Protein AF-A0A953W2C9-F1 (afdb_monomer)

Secondary structure (DSSP, 8-state):
-PPP--HHHHTTSHHHHHHHHHHTTS-HHHHHHHHHHHHHHHHHT---TT---HHHHHHHHHHHHHHHHHHHHHHHHHHHHHHT-HHHHHHHHHHHHHHHHHHHHTT----HHHHHHHHHHHHHHHHHHHHHHHHHHHHHHHHHHHHHT-HHHHHHHHHHHHHHHHHHHHHHTTS-S---S------TTS---TT-----------------------

Radius of gyration: 31.01 Å; Cα contacts (8 Å, |Δi|>4): 230; chains: 1; bounding box: 105×48×87 Å

Sequence (218 aa):
MADPITLDDFWQTENGQQLQIDMAGMSQAEQATMLNQLQQAADNGDLHADFNTDSMFLDSQIAEEKREEAEAYQGEQAKAVEAGDWEKAEEMSSNAEYAMEEVKDHGGDVADSEILEAQYDQMDLENADYHQEIADDNAASAEAYAASGDLDTASMYADSAAGEAATAADFGSQADQGGTYADQTVDTSSTFDATATVDTSVDTSASYSSIDTSTTTE

Nearest PDB structures (foldseek):
  5krw-assembly1_A  TM=4.143E-01  e=7.940E-01  Salmonella enterica subsp. enterica serovar Typhimurium str. LT2
  4m2t-assembly2_B  TM=2.497E-01  e=5.833E+00  Mus musculus

Solvent-accessible surface area (backbone atoms only — not comparable to full-atom values): 11721 Å² total; per-residue (Å²): 132,80,67,62,42,52,67,77,58,34,52,73,31,71,54,34,49,49,48,56,58,56,44,73,76,49,55,73,64,34,40,48,16,40,52,47,46,53,50,51,29,34,78,71,52,69,26,33,78,80,56,77,59,70,61,45,59,52,27,13,53,51,14,46,54,23,48,54,50,19,56,50,24,31,61,46,16,37,54,20,44,75,68,70,36,32,69,57,17,33,54,21,39,52,52,20,42,53,22,45,50,49,11,41,76,34,40,24,91,64,59,75,64,59,54,51,48,43,54,51,25,38,55,25,19,54,51,12,36,56,27,38,54,53,12,52,55,24,41,54,48,13,51,52,30,43,75,74,66,40,53,71,64,12,49,56,25,41,54,48,13,54,53,25,41,49,50,11,49,55,27,37,68,62,24,72,71,50,78,71,87,78,73,74,69,74,80,63,83,75,73,74,71,85,73,69,68,81,81,74,78,69,80,73,82,75,74,79,81,76,80,85,83,77,91,77,86,132

Structure (mmCIF, N/CA/C/O backbone):
data_AF-A0A953W2C9-F1
#
_entry.id   AF-A0A953W2C9-F1
#
loop_
_atom_site.group_PDB
_atom_site.id
_atom_site.type_symbol
_atom_site.label_atom_id
_atom_site.label_alt_id
_atom_site.label_comp_id
_atom_site.label_asym_id
_atom_site.label_entity_id
_atom_site.label_seq_id
_atom_site.pdbx_PDB_ins_code
_atom_site.Cartn_x
_atom_site.Cartn_y
_atom_site.Cartn_z
_atom_site.occupancy
_atom_site.B_iso_or_equiv
_atom_site.auth_seq_id
_atom_site.auth_comp_id
_atom_site.auth_asym_id
_atom_site.auth_atom_id
_atom_site.pdbx_PDB_model_num
ATOM 1 N N . MET A 1 1 ? 19.941 17.612 -34.077 1.00 55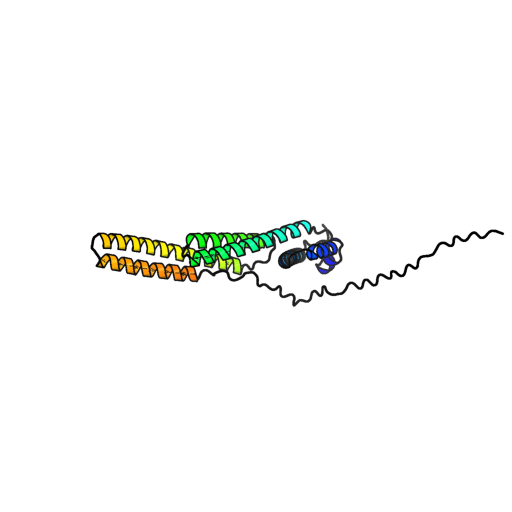.84 1 MET A N 1
ATOM 2 C CA . MET A 1 1 ? 18.872 16.675 -33.703 1.00 55.84 1 MET A CA 1
ATOM 3 C C . MET A 1 1 ? 19.191 15.400 -34.441 1.00 55.84 1 MET A C 1
ATOM 5 O O . MET A 1 1 ? 19.413 15.495 -35.644 1.00 55.84 1 MET A O 1
ATOM 9 N N . ALA A 1 2 ? 19.395 14.305 -33.712 1.00 73.19 2 ALA A N 1
ATOM 10 C CA . ALA A 1 2 ? 19.492 12.987 -34.323 1.00 73.19 2 ALA A CA 1
ATOM 11 C C . ALA A 1 2 ? 18.117 12.629 -34.908 1.00 73.19 2 ALA A C 1
ATOM 13 O O . ALA A 1 2 ? 17.099 13.128 -34.423 1.00 73.19 2 ALA A O 1
ATOM 14 N N . ASP A 1 3 ? 18.091 11.853 -35.988 1.00 82.44 3 ASP A N 1
ATOM 15 C CA . ASP A 1 3 ? 16.827 11.416 -36.579 1.00 82.44 3 ASP A CA 1
ATOM 16 C C . ASP A 1 3 ? 16.232 10.297 -35.705 1.00 82.44 3 ASP A C 1
ATOM 18 O O . ASP A 1 3 ? 16.983 9.423 -35.256 1.00 82.44 3 ASP A O 1
ATOM 22 N N . PRO A 1 4 ? 14.922 10.326 -35.403 1.00 86.81 4 PRO A N 1
ATOM 23 C CA . PRO A 1 4 ? 14.272 9.259 -34.653 1.00 86.81 4 PRO A CA 1
ATOM 24 C C . PRO A 1 4 ? 14.337 7.944 -35.426 1.00 86.81 4 PRO A C 1
ATOM 26 O O . PRO A 1 4 ? 14.193 7.932 -36.653 1.00 86.81 4 PRO A O 1
ATOM 29 N N . ILE A 1 5 ? 14.556 6.847 -34.708 1.00 88.31 5 ILE A N 1
ATOM 30 C CA . ILE A 1 5 ? 14.651 5.499 -35.273 1.00 88.31 5 ILE A CA 1
ATOM 31 C C . ILE A 1 5 ? 13.594 4.581 -34.665 1.00 88.31 5 ILE A C 1
ATOM 33 O O . ILE A 1 5 ? 13.071 4.837 -33.583 1.00 88.31 5 ILE A O 1
ATOM 37 N N . THR A 1 6 ? 13.265 3.508 -35.380 1.00 87.44 6 THR A N 1
ATOM 38 C CA . THR A 1 6 ? 12.360 2.480 -34.858 1.00 87.44 6 THR A CA 1
ATOM 39 C C . THR A 1 6 ? 13.079 1.580 -33.852 1.00 87.44 6 THR A C 1
ATOM 41 O O . THR A 1 6 ? 14.310 1.518 -33.834 1.00 87.44 6 THR A O 1
ATOM 44 N N . LEU A 1 7 ? 12.317 0.838 -33.044 1.00 85.31 7 LEU A N 1
ATOM 45 C CA . LEU A 1 7 ? 12.871 -0.160 -32.124 1.00 85.31 7 LEU A CA 1
ATOM 46 C C . LEU A 1 7 ? 13.717 -1.212 -32.872 1.00 85.31 7 LEU A C 1
ATOM 48 O O . LEU A 1 7 ? 14.823 -1.540 -32.451 1.00 85.31 7 LEU A O 1
ATOM 52 N N . ASP A 1 8 ? 13.232 -1.678 -34.029 1.00 87.12 8 ASP A N 1
ATOM 53 C CA . ASP A 1 8 ? 13.925 -2.650 -34.888 1.00 87.12 8 ASP A CA 1
ATOM 54 C C . ASP A 1 8 ? 15.258 -2.116 -35.430 1.00 87.12 8 ASP A C 1
ATOM 56 O O . ASP A 1 8 ? 16.230 -2.866 -35.565 1.00 87.12 8 ASP A O 1
ATOM 60 N N . ASP A 1 9 ? 15.314 -0.819 -35.741 1.00 87.62 9 ASP A N 1
ATOM 61 C CA . ASP A 1 9 ? 16.544 -0.154 -36.169 1.00 87.62 9 ASP A CA 1
ATOM 62 C C . ASP A 1 9 ? 17.499 0.054 -34.985 1.00 87.62 9 ASP A C 1
ATOM 64 O O . ASP A 1 9 ? 18.709 -0.119 -35.140 1.00 87.62 9 ASP A O 1
ATOM 68 N N . PHE A 1 10 ? 16.976 0.369 -33.793 1.00 87.38 10 PHE A N 1
ATOM 69 C CA . PHE A 1 10 ? 17.772 0.533 -32.575 1.00 87.38 10 PHE A CA 1
ATOM 70 C C . PHE A 1 10 ? 18.496 -0.759 -32.193 1.00 87.38 10 PHE A C 1
ATOM 72 O O . PHE A 1 10 ? 19.698 -0.722 -31.931 1.00 87.38 10 PHE A O 1
ATOM 79 N N . TRP A 1 11 ? 17.831 -1.915 -32.258 1.00 87.94 11 TRP A N 1
ATOM 80 C CA . TRP A 1 11 ? 18.454 -3.211 -31.951 1.00 87.94 11 TRP A CA 1
ATOM 81 C C . TRP A 1 11 ? 19.611 -3.593 -32.8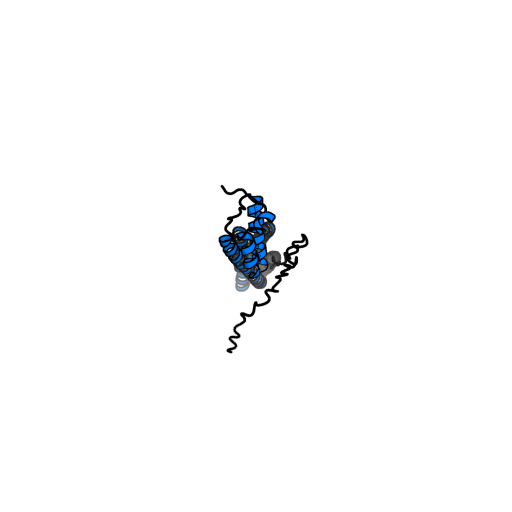83 1.00 87.94 11 TRP A C 1
ATOM 83 O O . TRP A 1 11 ? 20.447 -4.423 -32.528 1.00 87.94 11 TRP A O 1
ATOM 93 N N . GLN A 1 12 ? 19.691 -2.984 -34.067 1.00 88.12 12 GLN A N 1
ATOM 94 C CA . GLN A 1 12 ? 20.795 -3.192 -35.007 1.00 88.12 12 GLN A CA 1
ATOM 95 C C . GLN A 1 12 ? 22.001 -2.283 -34.726 1.00 88.12 12 GLN A C 1
ATOM 97 O O . GLN A 1 12 ? 23.064 -2.481 -35.321 1.00 88.12 12 GLN A O 1
ATOM 102 N N . THR A 1 13 ? 21.858 -1.295 -33.838 1.00 87.62 13 THR A N 1
ATOM 103 C CA . THR A 1 13 ? 22.943 -0.396 -33.428 1.00 87.62 13 THR A CA 1
ATOM 104 C C . THR A 1 13 ? 23.871 -1.044 -32.399 1.00 87.62 13 THR A C 1
ATOM 106 O O . THR A 1 13 ? 23.535 -2.047 -31.772 1.00 87.62 13 THR A O 1
ATOM 109 N N . GLU A 1 14 ? 25.047 -0.444 -32.196 1.00 85.56 14 GLU A N 1
ATOM 110 C CA . GLU A 1 14 ? 25.985 -0.858 -31.145 1.00 85.56 14 GLU A CA 1
ATOM 111 C C . GLU A 1 14 ? 25.362 -0.714 -29.744 1.00 85.56 14 GLU A C 1
ATOM 113 O O . GLU A 1 14 ? 25.474 -1.634 -28.938 1.00 85.56 14 GLU A O 1
ATOM 118 N N . ASN A 1 15 ? 24.616 0.371 -29.491 1.00 83.19 15 ASN A N 1
ATOM 119 C CA . ASN A 1 15 ? 23.898 0.578 -28.228 1.00 83.19 15 ASN A CA 1
ATOM 120 C C . ASN A 1 15 ? 22.811 -0.484 -28.008 1.00 83.19 15 ASN A C 1
ATOM 122 O O . ASN A 1 15 ? 22.698 -1.021 -26.911 1.00 83.19 15 ASN A O 1
ATOM 126 N N . GLY A 1 16 ? 22.049 -0.840 -29.048 1.00 85.56 16 GLY A N 1
ATOM 127 C CA . GLY A 1 16 ? 21.037 -1.895 -28.959 1.00 85.56 16 GLY A CA 1
ATOM 128 C C . GLY A 1 16 ? 21.635 -3.277 -28.682 1.00 85.56 16 GLY A C 1
ATOM 129 O O . GLY A 1 16 ? 21.105 -4.030 -27.868 1.00 85.56 16 GLY A O 1
ATOM 130 N N . GLN A 1 17 ? 22.772 -3.605 -29.301 1.00 86.88 17 GLN A N 1
ATOM 131 C CA . GLN A 1 17 ? 23.486 -4.858 -29.028 1.00 86.88 17 GLN A CA 1
ATOM 132 C C . GLN A 1 17 ? 24.067 -4.895 -27.611 1.00 86.88 17 GLN A C 1
ATOM 134 O O . GLN A 1 17 ? 23.997 -5.930 -26.950 1.00 86.88 17 GLN A O 1
ATOM 139 N N . GLN A 1 18 ? 24.614 -3.774 -27.134 1.00 84.50 18 GLN A N 1
ATOM 140 C CA . GLN A 1 18 ? 25.115 -3.659 -25.767 1.00 84.50 18 GLN A CA 1
ATOM 141 C C . GLN A 1 18 ? 23.976 -3.815 -24.751 1.00 84.50 18 GLN A C 1
ATOM 143 O O . GLN A 1 18 ? 24.091 -4.626 -23.836 1.00 84.50 18 GLN A O 1
ATOM 148 N N . LEU A 1 19 ? 22.834 -3.165 -24.989 1.00 85.62 19 LEU A N 1
ATOM 149 C CA . LEU A 1 19 ? 21.646 -3.295 -24.148 1.00 85.62 19 LEU A CA 1
ATOM 150 C C . LEU A 1 19 ? 21.156 -4.749 -24.050 1.00 85.62 19 LEU A C 1
ATOM 152 O O . LEU A 1 19 ? 20.779 -5.191 -22.972 1.00 85.62 19 LEU A O 1
ATOM 156 N N . GLN A 1 20 ? 21.196 -5.528 -25.138 1.00 85.50 20 GLN A N 1
ATOM 157 C CA . GLN A 1 20 ? 20.846 -6.959 -25.093 1.00 85.50 20 GLN A CA 1
ATOM 158 C C . GLN A 1 20 ? 21.777 -7.773 -24.186 1.00 85.50 20 GLN A C 1
ATOM 160 O O . GLN A 1 20 ? 21.328 -8.710 -23.525 1.00 85.50 20 GLN A O 1
ATOM 165 N N . ILE A 1 21 ? 23.067 -7.430 -24.154 1.00 85.81 21 ILE A N 1
ATOM 166 C CA . ILE A 1 21 ? 24.046 -8.073 -23.271 1.00 85.81 21 ILE A CA 1
ATOM 167 C C . ILE A 1 21 ? 23.778 -7.680 -21.816 1.00 85.81 21 ILE A C 1
ATOM 169 O O . ILE A 1 21 ? 23.794 -8.550 -20.946 1.00 85.81 21 ILE A O 1
ATOM 173 N N . ASP A 1 22 ? 23.497 -6.403 -21.563 1.00 84.62 22 ASP A N 1
ATOM 174 C CA . ASP A 1 22 ? 23.247 -5.886 -20.217 1.00 84.62 22 ASP A CA 1
ATOM 175 C C . ASP A 1 22 ? 21.930 -6.443 -19.643 1.00 84.62 22 ASP A C 1
ATOM 177 O O . ASP A 1 22 ? 21.907 -6.927 -18.509 1.00 84.62 22 ASP A O 1
ATOM 181 N N . MET A 1 23 ? 20.874 -6.530 -20.464 1.00 84.19 23 MET A N 1
ATOM 182 C CA . MET A 1 23 ? 19.595 -7.166 -20.110 1.00 84.19 23 MET A CA 1
ATOM 183 C C . MET A 1 23 ? 19.737 -8.642 -19.733 1.00 84.19 23 MET A C 1
ATOM 185 O O . MET A 1 23 ? 19.011 -9.123 -18.867 1.00 84.19 23 MET A O 1
ATOM 189 N N . ALA A 1 24 ? 20.680 -9.376 -20.330 1.00 82.81 24 ALA A N 1
ATOM 190 C CA . ALA A 1 24 ? 20.877 -10.793 -20.018 1.00 82.81 24 ALA A CA 1
ATOM 191 C C . ALA A 1 24 ? 21.336 -11.044 -18.566 1.00 82.81 24 ALA A C 1
ATOM 193 O O . ALA A 1 24 ? 21.241 -12.175 -18.084 1.00 82.81 24 ALA A O 1
ATOM 194 N N . GLY A 1 25 ? 21.851 -10.016 -17.880 1.00 82.38 25 GLY A N 1
ATOM 195 C CA . GLY A 1 25 ? 22.239 -10.072 -16.469 1.00 82.38 25 GLY A CA 1
ATOM 196 C C . GLY A 1 25 ? 21.145 -9.662 -15.477 1.00 82.38 25 GLY A C 1
ATOM 197 O O . GLY A 1 25 ? 21.375 -9.789 -14.277 1.00 82.38 25 GLY A O 1
ATOM 198 N N . MET A 1 26 ? 19.996 -9.180 -15.957 1.00 83.75 26 MET A N 1
ATOM 199 C CA . MET A 1 26 ? 18.934 -8.563 -15.150 1.00 83.75 26 MET A CA 1
ATOM 200 C C . MET A 1 26 ? 17.802 -9.540 -14.805 1.00 83.75 26 MET A C 1
ATOM 202 O O . MET A 1 26 ? 17.635 -10.579 -15.455 1.00 83.75 26 MET A O 1
ATOM 206 N N . SER A 1 27 ? 16.999 -9.184 -13.800 1.00 84.56 27 SER A N 1
ATOM 207 C CA . SER A 1 27 ? 15.723 -9.828 -13.475 1.00 84.56 27 SER A CA 1
ATOM 208 C C . SER A 1 27 ? 14.728 -9.693 -14.641 1.00 84.56 27 SER A C 1
ATOM 210 O O . SER A 1 27 ? 14.859 -8.826 -15.505 1.00 84.56 27 SER A O 1
ATOM 212 N N . GLN A 1 28 ? 13.716 -10.565 -14.697 1.00 81.19 28 GLN A N 1
ATOM 213 C CA . GLN A 1 28 ? 12.681 -10.478 -15.739 1.00 81.19 28 GLN A CA 1
ATOM 214 C C . GLN A 1 28 ? 11.856 -9.190 -15.631 1.00 81.19 28 GLN A C 1
ATOM 216 O O . GLN A 1 28 ? 11.459 -8.639 -16.655 1.00 81.19 28 GLN A O 1
ATOM 221 N N . ALA A 1 29 ? 11.615 -8.706 -14.413 1.00 75.44 29 ALA A N 1
ATOM 222 C CA . ALA A 1 29 ? 10.874 -7.476 -14.184 1.00 75.44 29 ALA A CA 1
ATOM 223 C C . ALA A 1 29 ? 11.708 -6.249 -14.572 1.00 75.44 29 ALA A C 1
ATOM 225 O O . ALA A 1 29 ? 11.217 -5.385 -15.294 1.00 75.44 29 ALA A O 1
ATOM 226 N N . GLU A 1 30 ? 12.999 -6.230 -14.231 1.00 80.12 30 GLU A N 1
ATOM 227 C CA . GLU A 1 30 ? 13.918 -5.175 -14.668 1.00 80.12 30 GLU A CA 1
ATOM 228 C C . GLU A 1 30 ? 14.030 -5.119 -16.207 1.00 80.12 30 GLU A C 1
ATOM 230 O O . GLU A 1 30 ? 14.025 -4.038 -16.803 1.00 80.12 30 GLU A O 1
ATOM 235 N N . GLN A 1 31 ? 14.073 -6.282 -16.874 1.00 84.12 31 GLN A N 1
ATOM 236 C CA . GLN A 1 31 ? 14.040 -6.370 -18.340 1.00 84.12 31 GLN A CA 1
ATOM 237 C C . GLN A 1 31 ? 12.732 -5.810 -18.914 1.00 84.12 31 GLN A C 1
ATOM 239 O O . GLN A 1 31 ? 12.765 -5.066 -19.894 1.00 84.12 31 GLN A O 1
ATOM 244 N N . ALA A 1 32 ? 11.585 -6.144 -18.316 1.00 82.00 32 ALA A N 1
ATOM 245 C CA . ALA A 1 32 ? 10.285 -5.641 -18.753 1.00 82.00 32 ALA A CA 1
ATOM 246 C C . ALA A 1 32 ? 10.190 -4.112 -18.617 1.00 82.00 32 ALA A C 1
ATOM 248 O O . ALA A 1 32 ? 9.764 -3.450 -19.564 1.00 82.00 32 ALA A O 1
ATOM 249 N N . THR A 1 33 ? 10.665 -3.551 -17.501 1.00 83.38 33 THR A N 1
ATOM 250 C CA . THR A 1 33 ? 10.748 -2.101 -17.276 1.00 83.38 33 THR A CA 1
ATOM 251 C C . THR A 1 33 ? 11.596 -1.420 -18.347 1.00 83.38 33 THR A C 1
ATOM 253 O O . THR A 1 33 ? 11.134 -0.481 -18.997 1.00 83.38 33 THR A O 1
ATOM 256 N N . MET A 1 34 ? 12.801 -1.931 -18.627 1.00 84.81 34 MET A N 1
ATOM 257 C CA . MET A 1 34 ? 13.643 -1.347 -19.677 1.00 84.81 34 MET A CA 1
ATOM 258 C C . MET A 1 34 ? 13.012 -1.441 -21.070 1.00 84.81 34 MET A C 1
ATOM 260 O O . MET A 1 34 ? 13.100 -0.490 -21.847 1.00 84.81 34 MET A O 1
ATOM 264 N N . LEU A 1 35 ? 12.362 -2.558 -21.407 1.00 86.06 35 LEU A N 1
ATOM 265 C CA . LEU A 1 35 ? 11.677 -2.700 -22.694 1.00 86.06 35 LEU A CA 1
ATOM 266 C C . LEU A 1 35 ? 10.491 -1.736 -22.821 1.00 86.06 35 LEU A C 1
ATOM 268 O O . LEU A 1 35 ? 10.297 -1.160 -23.892 1.00 86.06 35 LEU A O 1
ATOM 272 N N . ASN A 1 36 ? 9.734 -1.520 -21.742 1.00 83.81 36 ASN A N 1
ATOM 273 C CA . ASN A 1 36 ? 8.628 -0.565 -21.713 1.00 83.81 36 ASN A CA 1
ATOM 274 C C . ASN A 1 36 ? 9.139 0.866 -21.932 1.00 83.81 36 ASN A C 1
ATOM 276 O O . ASN A 1 36 ? 8.682 1.557 -22.842 1.00 83.81 36 ASN A O 1
ATOM 280 N N . GLN A 1 37 ? 10.170 1.277 -21.194 1.00 83.56 37 GLN A N 1
ATOM 281 C CA . GLN A 1 37 ? 10.800 2.585 -21.374 1.00 83.56 37 GLN A CA 1
ATOM 282 C C . GLN A 1 37 ? 11.353 2.781 -22.798 1.00 83.56 37 GLN A C 1
ATOM 284 O O . GLN A 1 37 ? 11.212 3.860 -23.378 1.00 83.56 37 GLN A O 1
ATOM 289 N N . LEU A 1 38 ? 11.946 1.741 -23.399 1.00 87.31 38 LEU A N 1
ATOM 290 C CA . LEU A 1 38 ? 12.460 1.805 -24.771 1.00 87.31 38 LEU A CA 1
ATOM 291 C C . LEU A 1 38 ? 11.323 1.963 -25.791 1.00 87.31 38 LEU A C 1
ATOM 293 O O . LEU A 1 38 ? 11.442 2.733 -26.747 1.00 87.31 38 LEU A O 1
ATOM 297 N N . GLN A 1 39 ? 10.211 1.262 -25.570 1.00 85.56 39 GLN A N 1
ATOM 298 C CA . GLN A 1 39 ? 9.008 1.374 -26.387 1.00 85.56 39 GLN A CA 1
ATOM 299 C C . GLN A 1 39 ? 8.390 2.775 -26.274 1.00 85.56 39 GLN A C 1
ATOM 301 O O . GLN A 1 39 ? 8.090 3.387 -27.296 1.00 85.56 39 GLN A O 1
ATOM 306 N N . GLN A 1 40 ? 8.295 3.336 -25.066 1.00 84.38 40 GLN A N 1
ATOM 307 C CA . GLN A 1 40 ? 7.825 4.709 -24.862 1.00 84.38 40 GLN A CA 1
ATOM 308 C C . GLN A 1 40 ? 8.726 5.736 -25.558 1.00 84.38 40 GLN A C 1
ATOM 310 O O . GLN A 1 40 ? 8.227 6.661 -26.199 1.00 84.38 40 GLN A O 1
ATOM 315 N N . ALA A 1 41 ? 10.050 5.566 -25.492 1.00 85.62 41 ALA A N 1
ATOM 316 C CA . ALA A 1 41 ? 10.989 6.427 -26.210 1.00 85.62 41 ALA A CA 1
ATOM 317 C C . ALA A 1 41 ? 10.793 6.339 -27.734 1.00 85.62 41 ALA A C 1
ATOM 319 O O . ALA A 1 41 ? 10.858 7.358 -28.427 1.00 85.62 41 ALA A O 1
ATOM 320 N N . ALA A 1 42 ? 10.515 5.144 -28.265 1.00 86.06 42 ALA A N 1
ATOM 321 C CA . ALA A 1 42 ? 10.189 4.961 -29.677 1.00 86.06 42 ALA A CA 1
ATOM 322 C C . ALA A 1 42 ? 8.874 5.667 -30.052 1.00 86.06 42 ALA A C 1
ATOM 324 O O . ALA A 1 42 ? 8.830 6.398 -31.044 1.00 86.06 42 ALA A O 1
ATOM 325 N N . ASP A 1 43 ? 7.829 5.502 -29.239 1.00 86.25 43 ASP A N 1
ATOM 326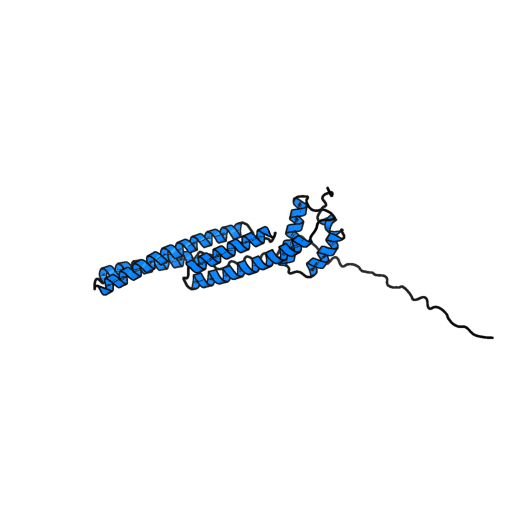 C CA . ASP A 1 43 ? 6.497 6.070 -29.481 1.00 86.25 43 ASP A CA 1
ATOM 327 C C . ASP A 1 43 ? 6.480 7.603 -29.378 1.00 86.25 43 ASP A C 1
ATOM 329 O O . ASP A 1 43 ? 5.782 8.275 -30.144 1.00 86.25 43 ASP A O 1
ATOM 333 N N . ASN A 1 44 ? 7.302 8.170 -28.491 1.00 86.19 44 ASN A N 1
ATOM 334 C CA . ASN A 1 44 ? 7.481 9.616 -28.341 1.00 86.19 44 ASN A CA 1
ATOM 335 C C . ASN A 1 44 ? 8.417 10.225 -29.400 1.00 86.19 44 ASN A C 1
ATOM 337 O O . ASN A 1 44 ? 8.465 11.447 -29.554 1.00 86.19 44 ASN A O 1
ATOM 341 N N . GLY A 1 45 ? 9.125 9.391 -30.172 1.00 84.88 45 GLY A N 1
ATOM 342 C CA . GLY A 1 45 ? 10.109 9.833 -31.161 1.00 84.88 45 GLY A CA 1
ATOM 343 C C . GLY A 1 45 ? 11.422 10.336 -30.551 1.00 84.88 45 GLY A C 1
ATOM 344 O O . GLY A 1 45 ? 12.152 11.066 -31.221 1.00 84.88 45 GLY A O 1
ATOM 345 N N . ASP A 1 46 ? 11.714 9.945 -29.310 1.00 86.94 46 ASP A N 1
ATOM 346 C CA . ASP A 1 46 ? 12.946 10.268 -28.580 1.00 86.94 46 ASP A CA 1
ATOM 347 C C . ASP A 1 46 ? 14.043 9.205 -28.785 1.00 86.94 46 ASP A C 1
ATOM 349 O O . ASP A 1 46 ? 15.205 9.416 -28.426 1.00 86.94 46 ASP A O 1
ATOM 353 N N . LEU A 1 47 ? 13.694 8.053 -29.375 1.00 87.12 47 LEU A N 1
ATOM 354 C CA . LEU A 1 47 ? 14.637 6.975 -29.658 1.00 87.12 47 LEU A CA 1
ATOM 355 C C . LEU A 1 47 ? 15.559 7.329 -30.835 1.00 87.12 47 LEU A C 1
ATOM 357 O O . LEU A 1 47 ? 15.113 7.549 -31.962 1.00 87.12 47 LEU A O 1
ATOM 361 N N . HIS A 1 48 ? 16.867 7.317 -30.584 1.00 86.44 48 HIS A N 1
ATOM 362 C CA . HIS A 1 48 ? 17.920 7.641 -31.548 1.00 86.44 48 HIS A CA 1
ATOM 363 C C . HIS A 1 48 ? 19.069 6.622 -31.483 1.00 86.44 48 HIS A C 1
ATOM 365 O O . HIS A 1 48 ? 19.181 5.846 -30.539 1.00 86.44 48 HIS A O 1
ATOM 371 N N . ALA A 1 49 ? 19.961 6.626 -32.478 1.00 80.31 49 ALA A N 1
ATOM 372 C CA . ALA A 1 49 ? 21.078 5.673 -32.535 1.00 80.31 49 ALA A CA 1
ATOM 373 C C . ALA A 1 49 ? 22.097 5.834 -31.387 1.00 80.31 49 ALA A C 1
ATOM 375 O O . ALA A 1 49 ? 22.810 4.889 -31.065 1.00 80.31 49 ALA A O 1
ATOM 376 N N . ASP A 1 50 ? 22.171 7.025 -30.793 1.00 80.56 50 ASP A N 1
ATOM 377 C CA . ASP A 1 50 ? 23.004 7.382 -29.643 1.00 80.56 50 ASP A CA 1
ATOM 378 C C . ASP A 1 50 ? 22.198 7.492 -28.337 1.00 80.56 50 ASP A C 1
ATOM 380 O O . ASP A 1 50 ? 22.672 8.090 -27.370 1.00 80.56 50 ASP A O 1
ATOM 384 N N . PHE A 1 51 ? 20.984 6.927 -28.302 1.00 82.38 51 PHE A N 1
ATOM 385 C CA . PHE A 1 51 ? 20.139 6.932 -27.112 1.00 82.38 51 PHE A CA 1
ATOM 386 C C . PHE A 1 51 ? 20.874 6.290 -25.932 1.00 82.38 51 PHE A C 1
ATOM 388 O O . PHE A 1 51 ? 21.449 5.204 -26.061 1.00 82.38 51 PHE A O 1
ATOM 395 N N . ASN A 1 52 ? 20.899 7.004 -24.806 1.00 80.19 52 ASN A N 1
ATOM 396 C CA . ASN A 1 52 ? 21.604 6.582 -23.607 1.00 80.19 52 ASN A CA 1
ATOM 397 C C . ASN A 1 52 ? 20.685 5.718 -22.743 1.00 80.19 52 ASN A C 1
ATOM 399 O O . ASN A 1 52 ? 19.705 6.216 -22.197 1.00 80.19 52 ASN A O 1
ATOM 403 N N . THR A 1 53 ? 21.040 4.447 -22.598 1.00 81.56 53 THR A N 1
ATOM 404 C CA . THR A 1 53 ? 20.299 3.462 -21.806 1.00 81.56 53 THR A CA 1
ATOM 405 C C . THR A 1 53 ? 20.803 3.355 -20.365 1.00 81.56 53 THR A C 1
ATOM 407 O O . THR A 1 53 ? 20.188 2.666 -19.560 1.00 81.56 53 THR A O 1
ATOM 410 N N . ASP A 1 54 ? 21.890 4.046 -20.002 1.00 83.44 54 ASP A N 1
ATOM 411 C CA . ASP A 1 54 ? 22.473 3.967 -18.656 1.00 83.44 54 ASP A CA 1
ATOM 412 C C . ASP A 1 54 ? 21.484 4.429 -17.574 1.00 83.44 54 ASP A C 1
ATOM 414 O O . ASP A 1 54 ? 21.444 3.857 -16.485 1.00 83.44 54 ASP A O 1
ATOM 418 N N . SER A 1 55 ? 20.679 5.463 -17.857 1.00 83.31 55 SER A N 1
ATOM 419 C CA . SER A 1 55 ? 19.649 5.924 -16.919 1.00 83.31 55 SER A CA 1
ATOM 420 C C . SER A 1 55 ? 18.520 4.910 -16.780 1.00 83.31 55 SER A C 1
ATOM 422 O O . SER A 1 55 ? 18.104 4.644 -15.663 1.00 83.31 55 SER A O 1
ATOM 424 N N . MET A 1 56 ? 18.110 4.270 -17.880 1.00 83.94 56 MET A N 1
ATOM 425 C CA . MET A 1 56 ? 17.061 3.243 -17.877 1.00 83.94 56 MET A CA 1
ATOM 426 C C . MET A 1 56 ? 17.435 2.037 -17.019 1.00 83.94 56 MET A C 1
ATOM 428 O O . MET A 1 56 ? 16.586 1.481 -16.338 1.00 83.94 56 MET A O 1
ATOM 432 N N . PHE A 1 57 ? 18.712 1.651 -17.021 1.00 85.00 57 PHE A N 1
ATOM 433 C CA . PHE A 1 57 ? 19.210 0.561 -16.184 1.00 85.00 57 PHE A CA 1
ATOM 434 C C . PHE A 1 57 ? 19.159 0.903 -14.688 1.00 85.00 57 PHE A C 1
ATOM 436 O O . PHE A 1 57 ? 18.917 0.041 -13.840 1.00 85.00 57 PHE A O 1
ATOM 443 N N . LEU A 1 58 ? 19.421 2.166 -14.338 1.00 87.44 58 LEU A N 1
ATOM 444 C CA . LEU A 1 58 ? 19.261 2.639 -12.966 1.00 87.44 58 LEU A CA 1
ATOM 445 C C . LEU A 1 58 ? 17.776 2.705 -12.592 1.00 87.44 58 LEU A C 1
ATOM 447 O O . LEU A 1 58 ? 17.400 2.210 -11.535 1.00 87.44 58 LEU A O 1
ATOM 451 N N . ASP A 1 59 ? 16.946 3.256 -13.476 1.00 85.88 59 ASP A N 1
ATOM 452 C CA . ASP A 1 59 ? 15.503 3.363 -13.278 1.00 85.88 59 ASP A CA 1
ATOM 453 C C . ASP A 1 59 ? 14.857 1.978 -13.133 1.00 85.88 59 ASP A C 1
ATOM 455 O O . ASP A 1 59 ? 14.049 1.779 -12.236 1.00 85.88 59 ASP A O 1
ATOM 459 N N . SER A 1 60 ? 15.275 0.976 -13.913 1.00 83.31 60 SER A N 1
ATOM 460 C CA . SER A 1 60 ? 14.740 -0.385 -13.798 1.00 83.31 60 SER A CA 1
ATOM 461 C C . SER A 1 60 ? 15.060 -1.053 -12.463 1.00 83.31 60 SER A C 1
ATOM 463 O O . SER A 1 60 ? 14.215 -1.768 -11.935 1.00 83.31 60 SER A O 1
ATOM 465 N N . GLN A 1 61 ? 16.256 -0.817 -11.910 1.00 87.19 61 GLN A N 1
ATOM 466 C CA . GLN A 1 61 ? 16.620 -1.324 -10.581 1.00 87.19 61 GLN A CA 1
ATOM 467 C C . GLN A 1 61 ? 15.803 -0.637 -9.484 1.00 87.19 61 GLN A C 1
ATOM 469 O O . GLN A 1 61 ? 15.352 -1.299 -8.556 1.00 87.19 61 GLN A O 1
ATOM 474 N N . ILE A 1 62 ? 15.600 0.682 -9.597 1.00 88.44 62 ILE A N 1
ATOM 475 C CA . ILE A 1 62 ? 14.789 1.435 -8.633 1.00 88.44 62 ILE A CA 1
ATOM 476 C C . ILE A 1 62 ? 13.328 0.984 -8.711 1.00 88.44 62 ILE A C 1
ATOM 478 O O . ILE A 1 62 ? 12.718 0.731 -7.680 1.00 88.44 62 ILE A O 1
ATOM 482 N N . ALA A 1 63 ? 12.776 0.827 -9.915 1.00 85.19 63 ALA A N 1
ATOM 483 C CA . ALA A 1 63 ? 11.417 0.339 -10.107 1.00 85.19 63 ALA A CA 1
ATOM 484 C C . ALA A 1 63 ? 11.219 -1.061 -9.501 1.00 85.19 63 ALA A C 1
ATOM 486 O O . ALA A 1 63 ? 10.195 -1.312 -8.875 1.00 85.19 63 ALA A O 1
ATOM 487 N N . GLU A 1 64 ? 12.195 -1.964 -9.633 1.00 84.25 64 GLU A N 1
ATOM 488 C CA . GLU A 1 64 ? 12.121 -3.282 -8.991 1.00 84.25 64 GLU A CA 1
ATOM 489 C C . GLU A 1 64 ? 12.209 -3.182 -7.461 1.00 84.25 64 GLU A C 1
ATOM 491 O O . GLU A 1 64 ? 11.385 -3.767 -6.764 1.00 84.25 64 GLU A O 1
ATOM 496 N N . GLU A 1 65 ? 13.140 -2.388 -6.923 1.00 86.38 65 GLU A N 1
ATOM 497 C CA . GLU A 1 65 ? 13.246 -2.152 -5.475 1.00 86.38 65 GLU A CA 1
ATOM 498 C C . GLU A 1 65 ? 11.930 -1.599 -4.905 1.00 86.38 65 GLU A C 1
ATOM 500 O O . GLU A 1 65 ? 11.454 -2.054 -3.865 1.00 86.38 65 GLU A O 1
ATOM 505 N N . LYS A 1 66 ? 11.290 -0.663 -5.613 1.00 87.25 66 LYS A N 1
ATOM 506 C CA . LYS A 1 66 ? 10.001 -0.089 -5.209 1.00 87.25 66 LYS A CA 1
ATOM 507 C C . LYS A 1 66 ? 8.840 -1.060 -5.326 1.00 87.25 66 LYS A C 1
ATOM 509 O O . LYS A 1 66 ? 7.943 -1.025 -4.487 1.00 87.25 66 LYS A O 1
ATOM 514 N N . ARG A 1 67 ? 8.877 -1.972 -6.293 1.00 83.44 67 ARG A N 1
ATOM 515 C CA . ARG A 1 67 ? 7.905 -3.061 -6.383 1.00 83.44 67 ARG A CA 1
ATOM 516 C C . ARG A 1 67 ? 8.034 -4.010 -5.191 1.00 83.44 67 ARG A C 1
ATOM 518 O O . ARG A 1 67 ? 7.029 -4.322 -4.560 1.00 83.44 67 ARG A O 1
ATOM 525 N N . GLU A 1 68 ? 9.258 -4.392 -4.826 1.00 85.06 68 GLU A N 1
ATOM 526 C CA . GLU A 1 68 ? 9.512 -5.204 -3.629 1.00 85.06 68 GLU A CA 1
ATOM 527 C C . GLU A 1 68 ? 9.073 -4.483 -2.338 1.00 85.06 68 GLU A C 1
ATOM 529 O O . GLU A 1 68 ? 8.492 -5.108 -1.446 1.00 85.06 68 GLU A O 1
ATOM 534 N N . GLU A 1 69 ? 9.308 -3.169 -2.229 1.00 87.19 69 GLU A N 1
ATOM 535 C CA . GLU A 1 69 ? 8.815 -2.354 -1.109 1.00 87.19 69 GLU A CA 1
ATOM 536 C C . GLU A 1 69 ? 7.279 -2.353 -1.039 1.00 87.19 69 GLU A C 1
ATOM 538 O O . GLU A 1 69 ? 6.721 -2.597 0.032 1.00 87.19 69 GLU A O 1
ATOM 543 N N . ALA A 1 70 ? 6.591 -2.129 -2.164 1.00 85.06 70 ALA A N 1
ATOM 544 C CA . ALA A 1 70 ? 5.129 -2.138 -2.229 1.00 85.06 70 ALA A CA 1
ATOM 545 C C . ALA A 1 70 ? 4.544 -3.489 -1.777 1.00 85.06 70 ALA A C 1
ATOM 547 O O . ALA A 1 70 ? 3.637 -3.525 -0.942 1.00 85.06 70 ALA A O 1
ATOM 548 N N . GLU A 1 71 ? 5.111 -4.603 -2.252 1.00 82.00 71 GLU A N 1
ATOM 549 C CA . GLU A 1 71 ? 4.716 -5.955 -1.835 1.00 82.00 71 GLU A CA 1
ATOM 550 C C . GLU A 1 71 ? 4.949 -6.188 -0.333 1.00 82.00 71 GLU A C 1
ATOM 552 O O . GLU A 1 71 ? 4.123 -6.798 0.358 1.00 82.00 71 GLU A O 1
ATOM 557 N N . ALA A 1 72 ? 6.063 -5.684 0.206 1.00 85.19 72 ALA A N 1
ATOM 558 C CA . ALA A 1 72 ? 6.355 -5.782 1.630 1.00 85.19 72 ALA A CA 1
ATOM 559 C C . ALA A 1 72 ? 5.335 -5.002 2.475 1.00 85.19 72 ALA A C 1
ATOM 561 O O . ALA A 1 72 ? 4.846 -5.536 3.477 1.00 85.19 72 ALA A O 1
ATOM 562 N N . TYR A 1 73 ? 4.984 -3.781 2.060 1.00 87.56 73 TYR A N 1
ATOM 563 C CA . TYR A 1 73 ? 3.983 -2.957 2.735 1.00 87.56 73 TYR A CA 1
ATOM 564 C C . TYR A 1 73 ? 2.602 -3.611 2.725 1.00 87.56 73 TYR A C 1
ATOM 566 O O . TYR A 1 73 ? 1.979 -3.718 3.779 1.00 87.56 73 TYR A O 1
ATOM 574 N N . GLN A 1 74 ? 2.167 -4.175 1.601 1.00 81.25 74 GLN A N 1
ATOM 575 C CA . GLN A 1 74 ? 0.908 -4.930 1.524 1.00 81.25 74 GLN A CA 1
ATOM 576 C C . GLN A 1 74 ? 0.901 -6.140 2.462 1.00 81.25 74 GLN A C 1
ATOM 578 O O . GLN 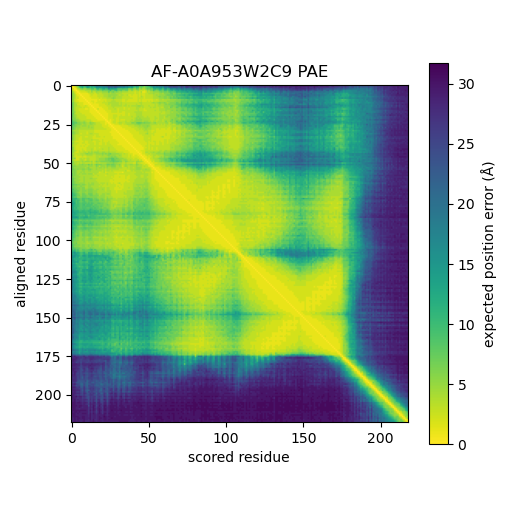A 1 74 ? -0.067 -6.396 3.182 1.00 81.25 74 GLN A O 1
ATOM 583 N N . GLY A 1 75 ? 2.021 -6.863 2.531 1.00 82.12 75 GLY A N 1
ATOM 584 C CA . GLY A 1 75 ? 2.186 -7.964 3.475 1.00 82.12 75 GLY A CA 1
ATOM 585 C C . GLY A 1 75 ? 2.165 -7.529 4.948 1.00 82.12 75 GLY A C 1
ATOM 586 O O . GLY A 1 75 ? 1.895 -8.354 5.827 1.00 82.12 75 GLY A O 1
ATOM 587 N N . GLU A 1 76 ? 2.477 -6.270 5.260 1.00 86.25 76 GLU A N 1
ATOM 588 C CA . GLU A 1 76 ? 2.314 -5.695 6.600 1.00 86.25 76 GLU A CA 1
ATOM 589 C C . GLU A 1 76 ? 0.904 -5.157 6.854 1.00 86.25 76 GLU A C 1
ATOM 591 O O . GLU A 1 76 ? 0.384 -5.385 7.948 1.00 86.25 76 GLU A O 1
ATOM 596 N N . GLN A 1 77 ? 0.269 -4.535 5.859 1.00 84.44 77 GLN A N 1
ATOM 597 C CA . GLN A 1 77 ? -1.132 -4.107 5.891 1.00 84.44 77 GLN A CA 1
ATOM 598 C C . GLN A 1 77 ? -2.043 -5.289 6.230 1.00 84.44 77 GLN A C 1
ATOM 6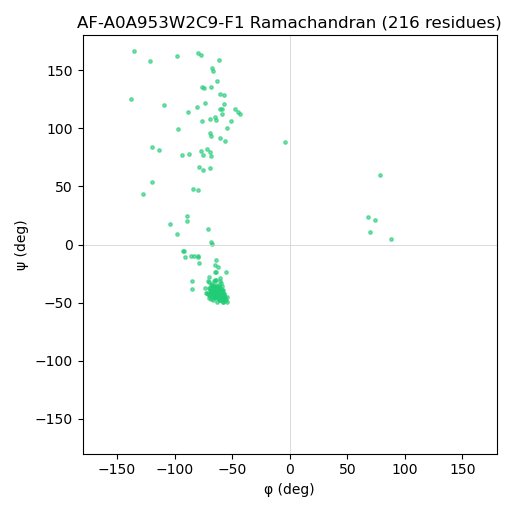00 O O . GLN A 1 77 ? -2.815 -5.213 7.182 1.00 84.44 77 GLN A O 1
ATOM 605 N N . ALA A 1 78 ? -1.883 -6.425 5.542 1.00 82.06 78 ALA A N 1
ATOM 606 C CA . ALA A 1 78 ? -2.677 -7.625 5.804 1.00 82.06 78 ALA A CA 1
ATOM 607 C C . ALA A 1 78 ? -2.531 -8.122 7.257 1.00 82.06 78 ALA A C 1
ATOM 609 O O . ALA A 1 78 ? -3.515 -8.479 7.902 1.00 82.06 78 ALA A O 1
ATOM 610 N N . LYS A 1 79 ? -1.315 -8.085 7.822 1.00 85.38 79 LYS A N 1
ATOM 611 C CA . LYS A 1 79 ? -1.080 -8.453 9.233 1.00 85.38 79 LYS A CA 1
ATOM 612 C C . LYS A 1 79 ? -1.717 -7.461 10.205 1.00 85.38 79 LYS A C 1
ATOM 614 O O . LYS A 1 79 ? -2.141 -7.870 11.282 1.00 85.38 79 LYS A O 1
ATOM 619 N N . ALA A 1 80 ? -1.729 -6.176 9.859 1.00 85.25 80 ALA A N 1
ATOM 620 C CA . ALA A 1 80 ? -2.347 -5.131 10.664 1.00 85.25 80 ALA A CA 1
ATOM 621 C C . ALA A 1 80 ? -3.879 -5.273 10.662 1.00 85.25 80 ALA A C 1
ATOM 623 O O . ALA A 1 80 ? -4.482 -5.304 11.732 1.00 85.25 80 ALA A O 1
ATOM 624 N N . VAL A 1 81 ? -4.482 -5.532 9.497 1.00 82.75 81 VAL A N 1
ATOM 625 C CA . VAL A 1 81 ? -5.905 -5.889 9.353 1.00 82.75 81 VAL A CA 1
ATOM 626 C C . VAL A 1 81 ? -6.260 -7.121 10.191 1.00 82.75 81 VAL A C 1
ATOM 628 O O . VAL A 1 81 ? -7.217 -7.089 10.961 1.00 82.75 81 VAL A O 1
ATOM 631 N N . GLU A 1 82 ? -5.468 -8.198 10.117 1.00 80.69 82 GLU A N 1
ATOM 632 C CA . GLU A 1 82 ? -5.675 -9.397 10.947 1.00 80.69 82 GLU A CA 1
ATOM 633 C C . GLU A 1 82 ? -5.579 -9.111 12.456 1.00 80.69 82 GLU A C 1
ATOM 635 O O . GLU A 1 82 ? -6.226 -9.786 13.264 1.00 80.69 82 GLU A O 1
ATOM 640 N N . ALA A 1 83 ? -4.760 -8.133 12.846 1.00 83.62 83 ALA A N 1
ATOM 641 C CA . ALA A 1 83 ? -4.590 -7.713 14.230 1.00 83.62 83 ALA A CA 1
ATOM 642 C C . ALA A 1 83 ? -5.661 -6.713 14.707 1.00 83.62 83 ALA A C 1
ATOM 644 O O . ALA A 1 83 ? -5.724 -6.455 15.911 1.00 83.62 83 ALA A O 1
ATOM 645 N N . GLY A 1 84 ? -6.492 -6.178 13.804 1.00 80.31 84 GLY A N 1
ATOM 646 C CA . GLY A 1 84 ? -7.402 -5.062 14.083 1.00 80.31 84 GLY A CA 1
ATOM 647 C C . GLY A 1 84 ? -6.679 -3.734 14.337 1.00 80.31 84 GLY A C 1
ATOM 648 O O . GLY A 1 84 ? -7.203 -2.877 15.039 1.00 80.31 84 GLY A O 1
ATOM 649 N N . ASP A 1 85 ? -5.453 -3.598 13.829 1.00 85.81 85 ASP A 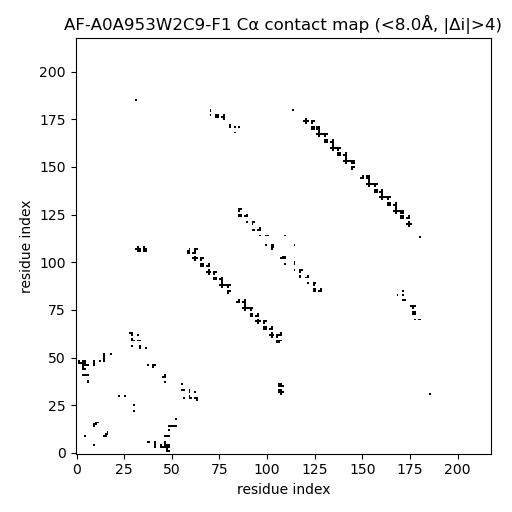N 1
ATOM 650 C CA . ASP A 1 85 ? -4.621 -2.397 13.923 1.00 85.81 85 ASP A CA 1
ATOM 651 C C . ASP A 1 85 ? -4.850 -1.537 12.671 1.00 85.81 85 ASP A C 1
ATOM 653 O O . ASP A 1 85 ? -4.086 -1.594 11.705 1.00 85.81 85 ASP A O 1
ATOM 657 N N . TRP A 1 86 ? -5.982 -0.827 12.648 1.00 85.38 86 TRP A N 1
ATOM 658 C CA . TRP A 1 86 ? -6.470 -0.101 11.469 1.00 85.38 86 TRP A CA 1
ATOM 659 C C . TRP A 1 86 ? -5.577 1.086 11.100 1.00 85.38 86 TRP A C 1
ATOM 661 O O . TRP A 1 86 ? -5.241 1.236 9.930 1.00 85.38 86 TRP A O 1
ATOM 671 N N . GLU A 1 87 ? -5.102 1.842 12.095 1.00 88.25 87 GLU A N 1
ATOM 672 C CA . GLU A 1 87 ? -4.133 2.934 11.912 1.00 88.25 87 GLU A CA 1
ATOM 673 C C . GLU A 1 87 ? -2.847 2.422 11.243 1.00 88.25 87 GLU A C 1
ATOM 675 O O . GLU A 1 87 ? -2.374 2.987 10.254 1.00 88.25 87 GLU A O 1
ATOM 680 N N . LYS A 1 88 ? -2.295 1.292 11.716 1.00 88.62 88 LYS A N 1
ATOM 681 C CA . LYS A 1 88 ? -1.126 0.694 11.061 1.00 88.62 88 LYS A CA 1
ATOM 682 C C . LYS A 1 88 ? -1.459 0.188 9.656 1.00 88.62 88 LYS A C 1
ATOM 684 O O . LYS A 1 88 ? -0.624 0.295 8.759 1.00 88.62 88 LYS A O 1
ATOM 689 N N . ALA A 1 89 ? -2.630 -0.411 9.456 1.00 84.75 89 ALA A N 1
ATOM 690 C CA . ALA A 1 89 ? -3.034 -0.892 8.140 1.00 84.75 89 ALA A CA 1
ATOM 691 C C . ALA A 1 89 ? -3.110 0.261 7.124 1.00 84.75 89 ALA A C 1
ATOM 693 O O . ALA A 1 89 ? -2.604 0.111 6.012 1.00 84.75 89 ALA A O 1
ATOM 694 N N . GLU A 1 90 ? -3.668 1.408 7.517 1.00 85.94 90 GLU A N 1
ATOM 695 C CA . GLU A 1 90 ? -3.739 2.619 6.691 1.00 85.94 90 GLU A CA 1
ATOM 696 C C . GLU A 1 90 ? -2.335 3.129 6.339 1.00 85.94 90 GLU A C 1
ATOM 698 O O . GLU A 1 90 ? -2.032 3.355 5.167 1.00 85.94 90 GLU A O 1
ATOM 703 N N . GLU A 1 91 ? -1.434 3.213 7.327 1.00 90.06 91 GLU A N 1
ATOM 704 C CA . GLU A 1 91 ? -0.040 3.622 7.108 1.00 90.06 91 GLU A CA 1
ATOM 705 C C . GLU A 1 91 ? 0.657 2.723 6.073 1.00 90.06 91 GLU A C 1
ATOM 707 O O . GLU A 1 91 ? 1.348 3.206 5.173 1.00 90.06 91 GLU A O 1
ATOM 712 N N . MET A 1 92 ? 0.479 1.403 6.181 1.00 89.06 92 MET A N 1
ATOM 713 C CA . MET A 1 92 ? 1.078 0.458 5.237 1.00 89.06 92 MET A CA 1
ATOM 714 C C . MET A 1 92 ? 0.457 0.575 3.840 1.00 89.06 92 MET A C 1
ATOM 716 O O . MET A 1 92 ? 1.194 0.530 2.857 1.00 89.06 92 MET A O 1
ATOM 720 N N . SER A 1 93 ? -0.859 0.782 3.741 1.00 86.12 93 SER A N 1
ATOM 721 C CA . SER A 1 93 ? -1.542 1.005 2.462 1.00 86.12 93 SER A CA 1
ATOM 722 C C . SER A 1 93 ? -1.039 2.275 1.760 1.00 86.12 93 SER A C 1
ATOM 724 O O . SER A 1 93 ? -0.700 2.237 0.577 1.00 86.12 93 SER A O 1
ATOM 726 N N . SER A 1 94 ? -0.877 3.377 2.500 1.00 88.00 94 SER A N 1
ATOM 727 C CA . SER A 1 94 ? -0.332 4.632 1.963 1.00 88.00 94 SER A CA 1
ATOM 728 C C . SER A 1 94 ? 1.122 4.489 1.498 1.00 88.00 94 SER A C 1
ATOM 730 O O . SER A 1 94 ? 1.488 4.962 0.420 1.00 88.00 94 SER A O 1
ATOM 732 N N . ASN A 1 95 ? 1.955 3.775 2.262 1.00 90.19 95 ASN A N 1
ATOM 733 C CA . ASN A 1 95 ? 3.333 3.495 1.856 1.00 90.19 95 ASN A CA 1
ATOM 734 C C . ASN A 1 95 ? 3.402 2.615 0.596 1.00 90.19 95 ASN A C 1
ATOM 736 O O . ASN A 1 95 ? 4.277 2.825 -0.246 1.00 90.19 95 ASN A O 1
ATOM 740 N N . ALA A 1 96 ? 2.485 1.652 0.449 1.00 87.00 96 ALA A N 1
ATOM 741 C CA . ALA A 1 96 ? 2.390 0.826 -0.750 1.00 87.00 96 ALA A CA 1
ATOM 742 C C . ALA A 1 96 ? 1.983 1.652 -1.982 1.00 87.00 96 ALA A C 1
ATOM 744 O O . ALA A 1 96 ? 2.606 1.502 -3.030 1.00 87.00 96 ALA A O 1
ATOM 745 N N . GLU A 1 97 ? 0.999 2.552 -1.859 1.00 85.81 97 GLU A N 1
ATOM 746 C CA . GLU A 1 97 ? 0.611 3.474 -2.940 1.00 85.81 97 GLU A CA 1
ATOM 747 C C . GLU A 1 97 ? 1.798 4.340 -3.377 1.00 85.81 97 GLU A C 1
ATOM 749 O O . GLU A 1 97 ? 2.121 4.384 -4.563 1.00 85.81 97 GLU A O 1
ATOM 754 N N . TYR A 1 98 ? 2.503 4.956 -2.422 1.00 88.56 98 TYR A N 1
ATOM 755 C CA . TYR A 1 98 ? 3.678 5.776 -2.716 1.00 88.56 98 TYR A CA 1
ATOM 756 C C . TYR A 1 98 ? 4.770 4.978 -3.443 1.00 88.56 98 TYR A C 1
ATOM 758 O O . TYR A 1 98 ? 5.351 5.447 -4.420 1.00 88.56 98 TYR A O 1
ATOM 766 N N . ALA A 1 99 ? 5.036 3.748 -2.997 1.00 88.06 99 ALA A N 1
ATOM 767 C CA . ALA A 1 99 ? 5.995 2.879 -3.664 1.00 88.06 99 ALA A CA 1
ATOM 768 C C . ALA A 1 99 ? 5.556 2.550 -5.102 1.00 88.06 99 ALA A C 1
ATOM 770 O O . ALA A 1 99 ? 6.381 2.606 -6.009 1.00 88.06 99 ALA A O 1
ATOM 771 N N . MET A 1 100 ? 4.267 2.286 -5.343 1.00 85.50 100 MET A N 1
ATOM 772 C CA . MET A 1 100 ? 3.733 2.048 -6.690 1.00 85.50 100 MET A CA 1
ATOM 773 C C . MET A 1 100 ? 3.807 3.286 -7.600 1.00 85.50 100 MET A C 1
ATOM 775 O O . MET A 1 100 ? 4.089 3.148 -8.793 1.00 85.50 100 MET A O 1
ATOM 779 N N . GLU A 1 101 ? 3.614 4.493 -7.064 1.00 87.44 101 GLU A N 1
ATOM 780 C CA . GLU A 1 101 ? 3.850 5.733 -7.813 1.00 87.44 101 GLU A CA 1
ATOM 781 C C . GLU A 1 101 ? 5.320 5.861 -8.240 1.00 87.44 101 GLU A C 1
ATOM 783 O O . GLU A 1 101 ? 5.600 6.184 -9.393 1.00 87.44 101 GLU A O 1
ATOM 788 N N . GLU A 1 102 ? 6.265 5.520 -7.360 1.00 88.31 102 GLU A N 1
ATOM 789 C CA . GLU A 1 102 ? 7.697 5.529 -7.684 1.00 88.31 102 GLU A CA 1
ATOM 790 C C . GLU A 1 102 ? 8.063 4.457 -8.728 1.00 88.31 102 GLU A C 1
ATOM 792 O O . GLU A 1 102 ? 8.868 4.726 -9.623 1.00 88.31 102 GLU A O 1
ATOM 797 N N . VAL A 1 103 ? 7.446 3.264 -8.690 1.00 85.19 103 VAL A N 1
ATOM 798 C CA . VAL A 1 103 ? 7.609 2.258 -9.762 1.00 85.19 103 VAL A CA 1
ATOM 799 C C . VAL A 1 103 ? 7.232 2.872 -11.111 1.00 85.19 103 VAL A C 1
ATOM 801 O O . VAL A 1 103 ? 7.993 2.758 -12.074 1.00 85.19 103 VAL A O 1
ATOM 804 N 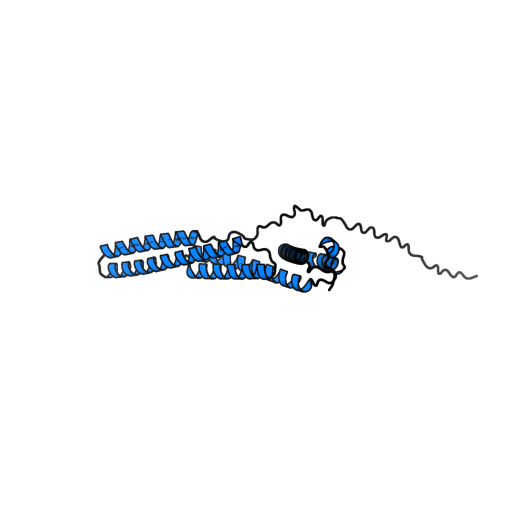N . LYS A 1 104 ? 6.083 3.553 -11.173 1.00 84.38 104 LYS A N 1
ATOM 805 C CA . LYS A 1 104 ? 5.587 4.205 -12.388 1.00 84.38 104 LYS A CA 1
ATOM 806 C C . LYS A 1 104 ? 6.501 5.343 -12.851 1.00 84.38 104 LYS A C 1
ATOM 808 O O . LYS A 1 104 ? 6.789 5.440 -14.045 1.00 84.38 104 LYS A O 1
ATOM 813 N N . ASP A 1 105 ? 6.983 6.178 -11.934 1.00 86.81 105 ASP A N 1
ATOM 814 C CA . ASP A 1 105 ? 7.885 7.295 -12.244 1.00 86.81 105 ASP A CA 1
ATOM 815 C C . ASP A 1 105 ? 9.242 6.817 -12.783 1.00 86.81 105 ASP A C 1
ATOM 817 O O . ASP A 1 105 ? 9.829 7.461 -13.657 1.00 86.81 105 ASP A O 1
ATOM 821 N N . HIS A 1 106 ? 9.694 5.641 -12.348 1.00 84.50 106 HIS A N 1
ATOM 822 C CA . HIS A 1 106 ? 10.874 4.963 -12.881 1.00 84.50 106 HIS A CA 1
ATOM 823 C C . HIS A 1 106 ? 10.558 4.027 -14.060 1.00 84.50 106 HIS A C 1
ATOM 825 O O . HIS A 1 106 ? 11.356 3.163 -14.420 1.00 84.50 106 HIS A O 1
ATOM 831 N N . GLY A 1 107 ? 9.413 4.217 -14.724 1.00 73.94 107 GLY A N 1
ATOM 832 C CA . GLY A 1 107 ? 9.029 3.526 -15.958 1.00 73.94 107 GLY A CA 1
ATOM 833 C C . GLY A 1 107 ? 8.708 2.041 -15.795 1.00 73.94 107 GLY A C 1
ATOM 834 O O . GLY A 1 107 ? 8.580 1.336 -16.799 1.00 73.94 107 GLY A O 1
ATOM 835 N N . GLY A 1 108 ? 8.594 1.569 -14.554 1.00 75.00 108 GLY A N 1
ATOM 836 C CA . GLY A 1 108 ? 8.041 0.266 -14.243 1.00 75.00 108 GLY A CA 1
ATOM 837 C C . GLY A 1 108 ? 6.553 0.219 -14.567 1.00 75.00 108 GLY A C 1
ATOM 838 O O . GLY A 1 108 ? 5.852 1.232 -14.566 1.00 75.00 108 GLY A O 1
ATOM 839 N N . ASP A 1 109 ? 6.076 -0.979 -14.883 1.00 71.62 109 ASP A N 1
ATOM 840 C CA . ASP A 1 109 ? 4.667 -1.183 -15.200 1.00 71.62 109 ASP A CA 1
ATOM 841 C C . ASP A 1 109 ? 3.856 -1.288 -13.904 1.00 71.62 109 ASP A C 1
ATOM 843 O O . ASP A 1 109 ? 4.107 -2.178 -13.085 1.00 71.62 109 ASP A O 1
ATOM 847 N N . VAL A 1 110 ? 2.927 -0.350 -13.730 1.00 71.31 110 VAL A N 1
ATOM 848 C CA . VAL A 1 110 ? 1.876 -0.333 -12.707 1.00 71.31 110 VAL A CA 1
ATOM 849 C C . VAL A 1 110 ? 0.618 0.129 -13.417 1.00 71.31 110 VAL A C 1
ATOM 851 O O . VAL A 1 110 ? 0.611 1.187 -14.059 1.00 71.31 110 VAL A O 1
ATOM 854 N N . ALA A 1 111 ? -0.455 -0.649 -13.329 1.00 67.62 111 ALA A N 1
ATOM 855 C CA . ALA A 1 111 ? -1.714 -0.229 -13.916 1.00 67.62 111 ALA A CA 1
ATOM 856 C C . ALA A 1 111 ? -2.348 0.868 -13.047 1.00 67.62 111 ALA A C 1
ATOM 858 O O . ALA A 1 111 ? -2.453 0.744 -11.834 1.00 67.62 111 ALA A O 1
ATOM 859 N N . ASP A 1 112 ? -2.846 1.943 -13.667 1.00 70.25 112 ASP A N 1
ATOM 860 C CA . ASP A 1 112 ? -3.522 3.037 -12.941 1.00 70.25 112 ASP A CA 1
ATOM 861 C C . ASP A 1 112 ? -4.705 2.542 -12.079 1.00 70.25 112 ASP A C 1
ATOM 863 O O . ASP A 1 112 ? -5.093 3.198 -11.113 1.00 70.25 112 ASP A O 1
ATOM 867 N N . SER A 1 113 ? -5.288 1.387 -12.423 1.00 66.56 113 SER A N 1
ATOM 868 C CA . SER A 1 113 ? -6.315 0.721 -11.617 1.00 66.56 113 SER A CA 1
ATOM 869 C C . SER A 1 113 ? -5.798 0.213 -10.273 1.00 66.56 113 SER A C 1
ATOM 871 O O . SER A 1 113 ? -6.559 0.223 -9.321 1.00 66.56 113 SER A O 1
ATOM 873 N N . GLU A 1 114 ? -4.531 -0.183 -10.187 1.00 70.44 114 GLU A N 1
ATOM 874 C CA . GLU A 1 114 ? -3.882 -0.727 -8.985 1.00 70.44 114 GLU A CA 1
ATOM 875 C C . GLU A 1 114 ? -3.659 0.385 -7.948 1.00 70.44 114 GLU A C 1
ATOM 877 O O . GLU A 1 114 ? -3.973 0.246 -6.769 1.00 70.44 114 GLU A O 1
ATOM 882 N N . ILE A 1 115 ? -3.231 1.564 -8.409 1.00 73.81 115 ILE A N 1
ATOM 883 C CA . ILE A 1 115 ? -3.150 2.772 -7.571 1.00 73.81 115 ILE A CA 1
ATOM 884 C C . ILE A 1 115 ? -4.554 3.194 -7.108 1.00 73.81 115 ILE A C 1
ATOM 886 O O . ILE A 1 115 ? -4.755 3.556 -5.951 1.00 73.81 115 ILE A O 1
ATOM 890 N N . LEU A 1 116 ? -5.554 3.114 -7.992 1.00 75.31 116 LEU A N 1
ATOM 891 C CA . LEU A 1 116 ? -6.936 3.441 -7.637 1.00 75.31 116 LEU A CA 1
ATOM 892 C C . LEU A 1 116 ? -7.531 2.453 -6.617 1.00 75.31 116 LEU A C 1
ATOM 894 O O . LEU A 1 116 ? -8.285 2.870 -5.743 1.00 75.31 116 LEU A O 1
ATOM 898 N N . GLU A 1 117 ? -7.214 1.165 -6.726 1.00 77.12 117 GLU A N 1
ATOM 899 C CA . GLU A 1 117 ? -7.602 0.138 -5.754 1.00 77.12 117 GLU A CA 1
ATOM 900 C C . GLU A 1 117 ? -6.977 0.422 -4.382 1.00 77.12 117 GLU A C 1
ATOM 902 O O . GLU A 1 117 ? -7.707 0.453 -3.394 1.00 77.12 117 GLU A O 1
ATOM 907 N N . ALA A 1 118 ? -5.694 0.796 -4.326 1.00 77.56 118 ALA A N 1
ATOM 908 C CA . ALA A 1 118 ? -5.046 1.205 -3.075 1.00 77.56 118 ALA A CA 1
ATOM 909 C C . ALA A 1 118 ? -5.739 2.408 -2.400 1.00 77.56 118 ALA A C 1
ATOM 911 O O . ALA A 1 118 ? -5.861 2.454 -1.177 1.00 77.56 118 ALA A O 1
ATOM 912 N N . GLN A 1 119 ? -6.260 3.363 -3.176 1.00 79.19 119 GLN A N 1
ATOM 913 C CA . GLN A 1 119 ? -7.040 4.484 -2.629 1.00 79.19 119 GLN A CA 1
ATOM 914 C C . GLN A 1 119 ? -8.392 4.041 -2.053 1.00 79.19 119 GLN A C 1
ATOM 916 O O . GLN A 1 119 ? -8.868 4.620 -1.074 1.00 79.19 119 GLN A O 1
ATOM 921 N N . TYR A 1 120 ? -9.032 3.031 -2.650 1.00 82.38 120 TYR A N 1
ATOM 922 C CA . TYR A 1 120 ? -10.250 2.450 -2.087 1.00 82.38 120 TYR A CA 1
ATOM 923 C C . TYR A 1 120 ? -9.960 1.689 -0.792 1.00 82.38 120 TYR A C 1
ATOM 925 O O . TYR A 1 120 ? -10.709 1.859 0.169 1.00 82.38 120 TYR A O 1
ATOM 933 N N . ASP A 1 121 ? -8.850 0.953 -0.732 1.00 82.50 121 ASP A N 1
ATOM 934 C CA . ASP A 1 121 ? -8.417 0.264 0.484 1.00 82.50 121 ASP A CA 1
ATOM 935 C C . ASP A 1 121 ? -8.174 1.246 1.634 1.00 82.50 121 ASP A C 1
ATOM 937 O O . ASP A 1 121 ? -8.633 1.007 2.749 1.00 82.50 121 ASP A O 1
ATOM 941 N N . GLN A 1 122 ? -7.518 2.382 1.371 1.00 84.19 122 GLN A N 1
ATOM 942 C CA . GLN A 1 122 ? -7.335 3.438 2.376 1.00 84.19 122 GLN A CA 1
ATOM 943 C C . GLN A 1 122 ? -8.674 3.951 2.906 1.00 84.19 122 GLN A C 1
ATOM 945 O O . GLN A 1 122 ? -8.859 4.053 4.115 1.00 84.19 122 GLN A O 1
ATOM 950 N N . MET A 1 123 ? -9.640 4.214 2.022 1.00 87.62 123 MET A N 1
ATOM 951 C CA . MET A 1 123 ? -10.970 4.667 2.434 1.00 87.62 123 MET A CA 1
ATOM 952 C C . MET A 1 123 ? -11.684 3.625 3.310 1.00 87.62 123 MET A C 1
ATOM 954 O O . MET A 1 123 ? -12.373 3.987 4.266 1.00 87.62 123 MET A O 1
ATOM 958 N N . ASP A 1 124 ? -11.554 2.337 3.001 1.00 89.00 124 ASP A N 1
ATOM 959 C CA . ASP A 1 124 ? -12.146 1.275 3.816 1.00 89.00 124 ASP A CA 1
ATOM 960 C C . ASP A 1 124 ? -11.439 1.143 5.175 1.00 89.00 124 ASP A C 1
ATOM 962 O O . ASP A 1 124 ? -12.108 0.986 6.197 1.00 89.00 124 ASP A O 1
ATOM 966 N N . LEU A 1 125 ? -10.115 1.305 5.229 1.00 87.31 125 LEU A N 1
ATOM 967 C CA . LEU A 1 125 ? -9.348 1.306 6.479 1.00 87.31 125 LEU A CA 1
ATOM 968 C C . LEU A 1 125 ? -9.660 2.517 7.368 1.00 87.31 125 LEU A C 1
ATOM 970 O O . LEU A 1 125 ? -9.859 2.336 8.568 1.00 87.31 125 LEU A O 1
ATOM 974 N N . GLU A 1 126 ? -9.811 3.713 6.794 1.00 90.12 126 GLU A N 1
ATOM 975 C CA . GLU A 1 126 ? -10.271 4.906 7.522 1.00 90.12 126 GLU A CA 1
ATOM 976 C C . GLU A 1 126 ? -11.664 4.682 8.137 1.00 90.12 126 GLU A C 1
ATOM 978 O O . GLU A 1 126 ? -11.929 5.056 9.283 1.00 90.12 126 GLU A O 1
ATOM 983 N N . ASN A 1 127 ? -12.581 4.044 7.396 1.00 90.56 127 ASN A N 1
ATOM 984 C CA . ASN A 1 127 ? -13.898 3.694 7.934 1.00 90.56 127 ASN A CA 1
ATOM 985 C C . ASN A 1 127 ? -13.792 2.637 9.043 1.00 90.56 127 ASN A C 1
ATOM 987 O O . ASN A 1 127 ? -14.524 2.720 10.034 1.00 90.56 127 ASN A O 1
ATOM 991 N N . ALA A 1 128 ? -12.899 1.656 8.898 1.00 89.81 128 ALA A N 1
ATOM 992 C CA . ALA A 1 128 ? -12.657 0.650 9.925 1.00 89.81 128 ALA A CA 1
ATOM 993 C C . ALA A 1 128 ? -12.174 1.292 11.233 1.00 89.81 128 ALA A C 1
ATOM 995 O O . ALA A 1 128 ? -12.747 1.021 12.292 1.00 89.81 128 ALA A O 1
ATOM 996 N N . ASP A 1 129 ? -11.198 2.197 11.147 1.00 90.69 129 ASP A N 1
ATOM 997 C CA . ASP A 1 129 ? -10.669 2.937 12.291 1.00 90.69 129 ASP A CA 1
ATOM 998 C C . ASP A 1 129 ? -11.750 3.791 12.968 1.00 90.69 129 ASP A C 1
ATOM 1000 O O . ASP A 1 129 ? -11.998 3.662 14.168 1.00 90.69 129 ASP A O 1
ATOM 1004 N N . TYR A 1 130 ? -12.516 4.553 12.180 1.00 92.56 130 TYR A N 1
ATOM 1005 C CA . TYR A 1 130 ? -13.628 5.361 12.685 1.00 92.56 130 TYR A CA 1
ATOM 1006 C C . TYR A 1 130 ? -14.645 4.542 13.497 1.00 92.56 130 TYR A C 1
ATOM 1008 O O . TYR A 1 130 ? -15.082 4.952 14.577 1.00 92.56 130 TYR A O 1
ATOM 1016 N N . HIS A 1 131 ? -15.040 3.370 12.995 1.00 92.44 131 HIS A N 1
ATOM 1017 C CA . HIS A 1 131 ? -15.977 2.497 13.702 1.00 92.44 131 HIS A CA 1
ATOM 1018 C C . HIS A 1 131 ? -15.344 1.842 14.940 1.00 92.44 131 HIS A C 1
ATOM 1020 O O . HIS A 1 131 ? -16.035 1.633 15.943 1.00 92.44 131 HIS A O 1
ATOM 1026 N N . GLN A 1 132 ? -14.037 1.568 14.918 1.00 91.69 132 GLN A N 1
ATOM 1027 C CA . GLN A 1 132 ? -13.307 1.060 16.077 1.00 91.69 132 GLN A CA 1
ATOM 1028 C C . GLN A 1 132 ? -13.231 2.100 17.204 1.00 91.69 132 GLN A C 1
ATOM 1030 O O . GLN A 1 132 ? -13.496 1.748 18.355 1.00 91.69 132 GLN A O 1
ATOM 1035 N N . GLU A 1 133 ? -12.980 3.377 16.898 1.00 93.62 133 GLU A N 1
ATOM 1036 C CA . GLU A 1 133 ? -12.999 4.454 17.900 1.00 93.62 133 GLU A CA 1
ATOM 1037 C C . GLU A 1 133 ? -14.361 4.540 18.611 1.00 93.62 133 GLU A C 1
ATOM 1039 O O . GLU A 1 133 ? -14.439 4.630 19.841 1.00 93.62 133 GLU A O 1
ATOM 1044 N N . ILE A 1 134 ? -15.464 4.441 17.856 1.00 93.50 134 ILE A N 1
ATOM 1045 C CA . ILE A 1 134 ? -16.819 4.436 18.429 1.00 93.50 134 ILE A CA 1
ATOM 1046 C C . ILE A 1 134 ? -17.039 3.189 19.296 1.00 93.50 134 ILE A C 1
ATOM 1048 O O . ILE A 1 134 ? -17.682 3.266 20.353 1.00 93.50 134 ILE A O 1
ATOM 1052 N N . ALA A 1 135 ? -16.543 2.030 18.859 1.00 91.81 135 ALA A N 1
ATOM 1053 C CA . ALA A 1 135 ? -16.638 0.797 19.626 1.00 91.81 135 ALA A CA 1
ATOM 1054 C C . ALA A 1 135 ? -15.932 0.926 20.984 1.00 91.81 135 ALA A C 1
ATOM 1056 O O . ALA A 1 135 ? -16.514 0.564 22.012 1.00 91.81 135 ALA A O 1
ATOM 1057 N N . ASP A 1 136 ? -14.734 1.506 20.999 1.00 91.00 136 ASP A N 1
ATOM 1058 C CA . ASP A 1 136 ? -13.926 1.705 22.201 1.00 91.00 136 ASP A CA 1
ATOM 1059 C C . ASP A 1 136 ? -14.565 2.720 23.163 1.00 91.00 136 ASP A C 1
ATOM 1061 O O . ASP A 1 136 ? -14.673 2.454 24.367 1.00 91.00 136 ASP A O 1
ATOM 1065 N N . ASP A 1 137 ? -15.099 3.832 22.649 1.00 96.25 137 ASP A N 1
ATOM 1066 C CA . ASP A 1 137 ? -15.844 4.822 23.440 1.00 96.25 137 ASP A CA 1
ATOM 1067 C C . ASP A 1 137 ? -17.105 4.219 24.086 1.00 96.25 137 ASP A C 1
ATOM 1069 O O . ASP A 1 137 ? -17.433 4.478 25.258 1.00 96.25 137 ASP A O 1
ATOM 1073 N N . ASN A 1 138 ? -17.820 3.375 23.338 1.00 90.38 138 ASN A N 1
ATOM 1074 C CA . ASN A 1 138 ? -18.982 2.651 23.840 1.00 90.38 138 ASN A CA 1
ATOM 1075 C C . ASN A 1 138 ? -18.580 1.603 24.886 1.00 90.38 138 ASN A C 1
ATOM 1077 O O . ASN A 1 138 ? -19.249 1.483 25.915 1.00 90.38 138 ASN A O 1
ATOM 1081 N N . ALA A 1 139 ? -17.476 0.883 24.684 1.00 94.75 139 ALA A N 1
ATOM 1082 C CA . ALA A 1 139 ? -16.962 -0.084 25.649 1.00 94.75 139 ALA A CA 1
ATOM 1083 C C . ALA A 1 139 ? -16.549 0.598 26.966 1.00 94.75 139 ALA A C 1
ATOM 1085 O O . ALA A 1 139 ? -16.936 0.142 28.048 1.00 94.75 139 ALA A O 1
ATOM 1086 N N . ALA A 1 140 ? -15.856 1.738 26.889 1.00 95.00 140 ALA A N 1
ATOM 1087 C CA . ALA A 1 140 ? -15.490 2.545 28.052 1.00 95.00 140 ALA A CA 1
ATOM 1088 C C . ALA A 1 140 ? -16.729 3.073 28.797 1.00 95.00 140 ALA A C 1
ATOM 1090 O O . ALA A 1 140 ? -16.799 3.041 30.032 1.00 95.00 140 ALA A O 1
ATOM 1091 N N . SER A 1 141 ? -17.751 3.509 28.054 1.00 95.06 141 SER A N 1
ATOM 1092 C CA . SER A 1 141 ? -19.034 3.932 28.624 1.00 95.06 141 SER A CA 1
ATOM 1093 C C . SER A 1 141 ? -19.753 2.776 29.324 1.00 95.06 141 SER A C 1
ATOM 1095 O O . SER A 1 141 ? -20.235 2.937 30.449 1.00 95.06 141 SER A O 1
ATOM 1097 N N . ALA A 1 142 ? -19.786 1.592 28.706 1.00 94.38 142 ALA A N 1
ATOM 1098 C CA . ALA A 1 142 ? -20.361 0.389 29.297 1.00 94.38 142 ALA A CA 1
ATOM 1099 C C . ALA A 1 142 ? -19.667 0.017 30.615 1.00 94.38 142 ALA A C 1
ATOM 1101 O O . ALA A 1 142 ? -20.345 -0.251 31.611 1.00 94.38 142 ALA A O 1
ATOM 1102 N N . GLU A 1 143 ? -18.332 0.062 30.656 1.00 95.56 143 GLU A N 1
ATOM 1103 C CA . GLU A 1 143 ? -17.549 -0.193 31.869 1.00 95.56 143 GLU A CA 1
ATOM 1104 C C . GLU A 1 143 ? -17.889 0.809 32.984 1.00 95.56 143 GLU A C 1
ATOM 1106 O O . GLU A 1 143 ? -18.134 0.413 34.130 1.00 95.56 143 GLU A O 1
ATOM 1111 N N . ALA A 1 144 ? -17.984 2.101 32.657 1.00 96.25 144 ALA A N 1
ATOM 1112 C CA . ALA A 1 144 ? -18.327 3.145 33.619 1.00 96.25 144 ALA A CA 1
ATOM 1113 C C . ALA A 1 144 ? -19.735 2.955 34.217 1.00 96.25 144 ALA A C 1
ATOM 1115 O O . ALA A 1 144 ? -19.913 3.043 35.440 1.00 96.25 144 ALA A O 1
ATOM 1116 N N . TYR A 1 145 ? -20.738 2.649 33.385 1.00 94.00 145 TYR A N 1
ATOM 1117 C CA . TYR A 1 145 ? -22.099 2.384 33.860 1.00 94.00 145 TYR A CA 1
ATOM 1118 C C . TYR A 1 145 ? -22.177 1.091 34.675 1.00 94.00 145 TYR A C 1
ATOM 1120 O O . TYR A 1 145 ? -22.788 1.092 35.750 1.00 94.00 145 TYR A O 1
ATOM 1128 N N . ALA A 1 146 ? -21.475 0.034 34.256 1.00 94.50 146 ALA A N 1
ATOM 1129 C CA . ALA A 1 146 ? -21.392 -1.214 35.007 1.00 94.50 146 ALA A CA 1
ATOM 1130 C C . ALA A 1 146 ? -20.778 -0.995 36.400 1.00 94.50 146 ALA A C 1
ATOM 1132 O O . ALA A 1 146 ? -21.316 -1.483 37.397 1.00 94.50 146 ALA A O 1
ATOM 1133 N N . ALA A 1 147 ? -19.710 -0.196 36.496 1.00 96.12 147 ALA A N 1
ATOM 1134 C CA . ALA A 1 147 ? -19.074 0.164 37.763 1.00 96.12 147 ALA A CA 1
ATOM 1135 C C . ALA A 1 147 ? -19.996 0.985 38.686 1.00 96.12 147 ALA A C 1
ATOM 1137 O O . ALA A 1 147 ? -19.914 0.869 39.911 1.00 96.12 147 ALA A O 1
ATOM 1138 N N . SER A 1 148 ? -20.899 1.787 38.114 1.00 96.12 148 SER A N 1
ATOM 1139 C CA . SER A 1 148 ? -21.914 2.544 38.862 1.00 96.12 148 SER A CA 1
ATOM 1140 C C . SER A 1 148 ? -23.131 1.707 39.295 1.00 96.12 148 SER A C 1
ATOM 1142 O O . SER A 1 148 ? -23.934 2.167 40.111 1.00 96.12 148 SER A O 1
ATOM 1144 N N . GLY A 1 149 ? -23.250 0.470 38.797 1.00 95.94 149 GLY A N 1
ATOM 1145 C CA . GLY A 1 149 ? -24.357 -0.448 39.077 1.00 95.94 149 GLY A CA 1
ATOM 1146 C C . GLY A 1 149 ? -25.563 -0.309 38.143 1.00 95.94 149 GLY A C 1
ATOM 1147 O O . GLY A 1 149 ? -26.560 -1.000 38.355 1.00 95.94 149 GLY A O 1
ATOM 1148 N N . ASP A 1 150 ? -25.486 0.543 37.119 1.00 97.00 150 ASP A N 1
ATOM 1149 C CA . ASP A 1 150 ? -26.513 0.679 36.082 1.00 97.00 150 ASP A CA 1
ATOM 1150 C C . ASP A 1 150 ? -26.257 -0.316 34.940 1.00 97.00 150 ASP A C 1
ATOM 1152 O O . ASP A 1 150 ? -25.692 0.008 33.895 1.00 97.00 150 ASP A O 1
ATOM 1156 N N . LEU A 1 151 ? -26.626 -1.574 35.188 1.00 95.81 151 LEU A N 1
ATOM 1157 C CA . LEU A 1 151 ? -26.357 -2.679 34.266 1.00 95.81 151 LEU A CA 1
ATOM 1158 C C . LEU A 1 151 ? -27.197 -2.615 32.982 1.00 95.81 151 LEU A C 1
ATOM 1160 O O . LEU A 1 151 ? -26.738 -3.099 31.951 1.00 95.81 151 LEU A O 1
ATOM 1164 N N . ASP A 1 152 ? -28.392 -2.020 33.031 1.00 96.44 152 ASP A N 1
ATOM 1165 C CA . ASP A 1 152 ? -29.256 -1.897 31.852 1.00 96.44 152 ASP A CA 1
ATOM 1166 C C . ASP A 1 152 ? -28.625 -0.928 30.841 1.00 96.44 152 ASP A C 1
ATOM 1168 O O . ASP A 1 152 ? -28.476 -1.265 29.665 1.00 96.44 152 ASP A O 1
ATOM 1172 N N . THR A 1 153 ? -28.162 0.238 31.309 1.00 94.25 153 THR A N 1
ATOM 1173 C CA . THR A 1 153 ? -27.438 1.199 30.464 1.00 94.25 153 THR A CA 1
ATOM 1174 C C . THR A 1 153 ? -26.091 0.638 30.009 1.00 94.25 153 THR A C 1
ATOM 1176 O O . THR A 1 153 ? -25.734 0.777 28.840 1.00 94.25 153 THR A O 1
ATOM 1179 N N . ALA A 1 154 ? -25.361 -0.054 30.892 1.00 92.94 154 ALA A N 1
ATOM 1180 C CA . ALA A 1 154 ? -24.105 -0.706 30.526 1.00 92.94 154 ALA A CA 1
ATOM 1181 C C . ALA A 1 154 ? -24.286 -1.724 29.388 1.00 92.94 154 ALA A C 1
ATOM 1183 O O . ALA A 1 154 ? -23.482 -1.747 28.460 1.00 92.94 154 ALA A O 1
ATOM 1184 N N . SER A 1 155 ? -25.357 -2.525 29.425 1.00 94.56 155 SER A N 1
ATOM 1185 C CA . SER A 1 155 ? -25.655 -3.503 28.373 1.00 94.56 155 SER A CA 1
ATOM 1186 C C . SER A 1 155 ? -25.944 -2.831 27.032 1.00 94.56 155 SER A C 1
ATOM 1188 O O . SER A 1 155 ? -25.473 -3.317 26.012 1.00 94.56 155 SER A O 1
ATOM 1190 N N . MET A 1 156 ? -26.666 -1.703 27.018 1.00 95.38 156 MET A N 1
ATOM 1191 C CA . MET A 1 156 ? -26.936 -0.966 25.776 1.00 95.38 156 MET A CA 1
ATOM 1192 C C . MET A 1 156 ? -25.647 -0.476 25.108 1.00 95.38 156 MET A C 1
ATOM 1194 O O . MET A 1 156 ? -25.497 -0.603 23.895 1.00 95.38 156 MET A O 1
ATOM 1198 N N . TYR A 1 157 ? -24.714 0.064 25.895 1.00 91.75 157 TYR A N 1
ATOM 1199 C CA . TYR A 1 157 ? -23.419 0.507 25.380 1.00 91.75 157 TYR A CA 1
ATOM 1200 C C . TYR A 1 157 ? -22.528 -0.667 24.963 1.00 91.75 157 TYR A C 1
ATOM 1202 O O . TYR A 1 157 ? -21.869 -0.578 23.935 1.00 91.75 157 TYR A O 1
ATOM 1210 N N . ALA A 1 158 ? -22.548 -1.784 25.695 1.00 90.94 158 ALA A N 1
ATOM 1211 C CA . ALA A 1 158 ? -21.801 -2.984 25.320 1.00 90.94 158 ALA A CA 1
ATOM 1212 C C . ALA A 1 158 ? -22.301 -3.595 23.998 1.00 90.94 158 ALA A C 1
ATOM 1214 O O . ALA A 1 158 ? -21.489 -3.976 23.157 1.00 90.94 158 ALA A O 1
ATOM 1215 N N . ASP A 1 159 ? -23.621 -3.642 23.784 1.00 95.44 159 ASP A N 1
ATOM 1216 C CA . ASP A 1 159 ? -24.211 -4.104 22.520 1.00 95.44 159 ASP A CA 1
ATOM 1217 C C . ASP A 1 159 ? -23.851 -3.159 21.361 1.00 95.44 159 ASP A C 1
ATOM 1219 O O . ASP A 1 159 ? -23.532 -3.618 20.264 1.00 95.44 159 ASP A O 1
ATOM 1223 N N . SER A 1 160 ? -23.855 -1.843 21.610 1.00 93.00 160 SER A N 1
ATOM 1224 C CA . SER A 1 160 ? -23.423 -0.844 20.625 1.00 93.00 160 SER A CA 1
ATOM 1225 C C . SER A 1 160 ? -21.942 -1.000 20.284 1.00 93.00 160 SER A C 1
ATOM 1227 O O . SER A 1 160 ? -21.600 -1.026 19.109 1.00 93.00 160 SER A O 1
ATOM 1229 N N . ALA A 1 161 ? -21.071 -1.179 21.282 1.00 90.00 161 ALA A N 1
ATOM 1230 C CA . ALA A 1 161 ? -19.645 -1.422 21.072 1.00 90.00 161 ALA A CA 1
ATOM 1231 C C . ALA A 1 161 ? -19.402 -2.656 20.193 1.00 90.00 161 ALA A C 1
ATOM 1233 O O . ALA A 1 161 ? -18.623 -2.604 19.248 1.00 90.00 161 ALA A O 1
ATOM 1234 N N . ALA A 1 162 ? -20.117 -3.753 20.460 1.00 92.69 162 ALA A N 1
ATOM 1235 C CA . ALA A 1 162 ? -20.011 -4.968 19.659 1.00 92.69 162 ALA A CA 1
ATOM 1236 C C . ALA A 1 162 ? -20.494 -4.771 18.209 1.00 92.69 162 ALA A C 1
ATOM 1238 O O . ALA A 1 162 ? -19.915 -5.349 17.292 1.00 92.69 162 ALA A O 1
ATOM 1239 N N . GLY A 1 163 ? -21.545 -3.971 17.995 1.00 92.69 163 GLY A N 1
ATOM 1240 C CA . GLY A 1 163 ? -22.045 -3.647 16.655 1.00 92.69 163 GLY A CA 1
ATOM 1241 C C . GLY A 1 163 ? -21.069 -2.797 15.837 1.00 92.69 163 GLY A C 1
ATOM 1242 O O . GLY A 1 163 ? -20.856 -3.066 14.656 1.00 92.69 163 GLY A O 1
ATOM 1243 N N . GLU A 1 164 ? -20.447 -1.810 16.475 1.00 92.25 164 GLU A N 1
ATOM 1244 C CA . GLU A 1 164 ? -19.459 -0.934 15.838 1.00 92.25 164 GLU A CA 1
ATOM 1245 C C . GLU A 1 164 ? -18.157 -1.690 15.546 1.00 92.25 164 GLU A C 1
ATOM 1247 O O . GLU A 1 164 ? -17.670 -1.639 14.423 1.00 92.25 164 GLU A O 1
ATOM 1252 N N . ALA A 1 165 ? -17.672 -2.524 16.474 1.00 87.94 165 ALA A N 1
ATOM 1253 C CA . ALA A 1 165 ? -16.505 -3.380 16.239 1.00 87.94 165 ALA A CA 1
ATOM 1254 C C . ALA A 1 165 ? -16.723 -4.382 15.087 1.00 87.94 165 ALA A C 1
ATOM 1256 O O . ALA A 1 165 ? -15.799 -4.685 14.335 1.00 87.94 165 ALA A O 1
ATOM 1257 N N . ALA A 1 166 ? -17.947 -4.899 14.922 1.00 91.38 166 ALA A N 1
ATOM 1258 C CA . ALA A 1 166 ? -18.284 -5.743 13.776 1.00 91.38 166 ALA A CA 1
ATOM 1259 C C . ALA A 1 166 ? -18.270 -4.950 12.460 1.00 91.38 166 ALA A C 1
ATOM 1261 O O . ALA A 1 166 ? -17.778 -5.451 11.455 1.00 91.38 166 ALA A O 1
ATOM 1262 N N . THR A 1 167 ? -18.756 -3.707 12.483 1.00 91.19 167 THR A N 1
ATOM 1263 C CA . THR A 1 167 ? -18.719 -2.813 11.316 1.00 91.19 167 THR A CA 1
ATOM 1264 C C . THR A 1 167 ? -17.278 -2.457 10.941 1.00 91.19 167 THR A C 1
ATOM 1266 O O . THR A 1 167 ? -16.929 -2.513 9.766 1.00 91.19 167 THR A O 1
ATOM 1269 N N . ALA A 1 168 ? -16.424 -2.177 11.931 1.00 89.12 168 ALA A N 1
ATOM 1270 C CA . ALA A 1 168 ? -14.996 -1.952 11.727 1.00 89.12 168 ALA A CA 1
ATOM 1271 C C . ALA A 1 168 ? -14.321 -3.158 11.059 1.00 89.12 168 ALA A C 1
ATOM 1273 O O . ALA A 1 168 ? -13.631 -3.010 10.055 1.00 89.12 168 ALA A O 1
ATOM 1274 N N . ALA A 1 169 ? -14.590 -4.369 11.557 1.00 86.56 169 ALA A N 1
ATOM 1275 C CA . ALA A 1 169 ? -14.064 -5.596 10.965 1.00 86.56 169 ALA A CA 1
ATOM 1276 C C . ALA A 1 169 ? -14.574 -5.837 9.532 1.00 86.56 169 ALA A C 1
ATOM 1278 O O . ALA A 1 169 ? -13.807 -6.294 8.686 1.00 86.56 169 ALA A O 1
ATOM 1279 N N . ASP A 1 170 ? -15.841 -5.520 9.241 1.00 89.56 170 ASP A N 1
ATOM 1280 C CA . ASP A 1 170 ? -16.407 -5.646 7.894 1.00 89.56 170 ASP A CA 1
ATOM 1281 C C . ASP A 1 170 ? -15.696 -4.711 6.902 1.00 89.56 170 ASP A C 1
ATOM 1283 O O . ASP A 1 170 ? -15.361 -5.147 5.799 1.00 89.56 170 ASP A O 1
ATOM 1287 N N . PHE A 1 171 ? -15.427 -3.456 7.280 1.00 87.06 171 PHE A N 1
ATOM 1288 C CA . PHE A 1 171 ? -14.645 -2.519 6.462 1.00 87.06 171 PHE A CA 1
ATOM 1289 C C . PHE A 1 171 ? -13.181 -2.947 6.330 1.00 87.06 171 PHE A C 1
ATOM 1291 O O . PHE A 1 171 ? -12.673 -3.059 5.219 1.00 87.06 171 PHE A O 1
ATOM 1298 N N . GLY A 1 172 ? -12.527 -3.306 7.437 1.00 81.50 172 GLY A N 1
ATOM 1299 C CA . GLY A 1 172 ? -11.140 -3.770 7.415 1.00 81.50 172 GLY A CA 1
ATOM 1300 C C . GLY A 1 172 ? -10.938 -5.037 6.579 1.00 81.50 172 GLY A C 1
ATOM 1301 O O . GLY A 1 172 ? -9.875 -5.234 6.006 1.00 81.50 172 GLY A O 1
ATOM 1302 N N . SER A 1 173 ? -11.962 -5.890 6.465 1.00 80.56 173 SER A N 1
ATOM 1303 C CA . SER A 1 173 ? -11.936 -7.073 5.594 1.00 80.56 173 SER A CA 1
ATOM 1304 C C . SER A 1 173 ? -12.184 -6.783 4.109 1.00 80.56 173 SER A C 1
ATOM 1306 O O . SER A 1 173 ? -11.947 -7.668 3.286 1.00 80.56 173 SER A O 1
ATOM 1308 N N . GLN A 1 174 ? -12.706 -5.597 3.777 1.00 81.44 174 GLN A N 1
ATOM 1309 C CA . GLN A 1 174 ? -12.923 -5.148 2.398 1.00 81.44 174 GLN A CA 1
ATOM 1310 C C . GLN A 1 174 ? -11.668 -4.522 1.792 1.00 81.44 174 GLN A C 1
ATOM 1312 O O . GLN A 1 174 ? -11.459 -4.714 0.598 1.00 81.44 174 GLN A O 1
ATOM 1317 N N . ALA A 1 175 ? -10.832 -3.871 2.608 1.00 73.69 175 ALA A N 1
ATOM 1318 C CA . ALA A 1 175 ? -9.500 -3.444 2.199 1.00 73.69 175 ALA A CA 1
ATOM 1319 C C . ALA A 1 175 ? -8.668 -4.676 1.795 1.00 73.69 175 ALA A C 1
ATOM 1321 O O . ALA A 1 175 ? -8.457 -5.586 2.609 1.00 73.69 175 ALA A O 1
ATOM 1322 N N . ASP A 1 176 ? -8.269 -4.745 0.524 1.00 64.25 176 ASP A N 1
ATOM 1323 C CA . ASP A 1 176 ? -7.722 -5.949 -0.094 1.00 64.25 176 ASP A CA 1
ATOM 1324 C C . ASP A 1 176 ? -6.432 -6.409 0.610 1.00 64.25 176 ASP A C 1
ATOM 1326 O O . ASP A 1 176 ? -5.484 -5.656 0.842 1.00 64.25 176 ASP A O 1
ATOM 1330 N N . GLN A 1 177 ? -6.385 -7.692 0.976 1.00 52.59 177 GLN A N 1
ATOM 1331 C CA . GLN A 1 177 ? -5.285 -8.307 1.729 1.00 52.59 177 GLN A CA 1
ATOM 1332 C C . GLN A 1 177 ? -4.131 -8.734 0.810 1.00 52.59 177 GLN A C 1
ATOM 1334 O O . GLN A 1 177 ? -3.632 -9.859 0.907 1.00 52.59 177 GLN A O 1
ATOM 1339 N N . GLY A 1 178 ? -3.696 -7.852 -0.087 1.00 46.78 178 GLY A N 1
ATOM 1340 C CA . GLY A 1 178 ? -2.574 -8.133 -0.979 1.00 46.78 178 GLY A CA 1
ATOM 1341 C C . GLY A 1 178 ? -2.949 -9.024 -2.161 1.00 46.78 178 GLY A C 1
ATOM 1342 O O . GLY A 1 178 ? -2.355 -10.092 -2.365 1.00 46.78 178 GLY A O 1
ATOM 1343 N N . GLY A 1 179 ? -3.895 -8.562 -2.984 1.00 42.97 179 GLY A N 1
ATOM 1344 C CA . GLY A 1 179 ? -3.927 -8.951 -4.388 1.00 42.97 179 GLY A CA 1
ATOM 1345 C C . GLY A 1 179 ? -2.520 -8.793 -4.970 1.00 42.97 179 GLY A C 1
ATOM 1346 O O . GLY A 1 179 ? -1.935 -7.718 -4.946 1.00 42.97 179 GLY A O 1
ATOM 1347 N N . THR A 1 180 ? -1.914 -9.901 -5.392 1.00 44.91 180 THR A N 1
ATOM 1348 C CA . THR A 1 180 ? -0.539 -9.909 -5.893 1.00 44.91 180 THR A CA 1
ATOM 1349 C C . THR A 1 180 ? -0.485 -9.058 -7.163 1.00 44.91 180 THR A C 1
ATOM 1351 O O . THR A 1 180 ? -0.943 -9.514 -8.207 1.00 44.91 180 THR A O 1
ATOM 1354 N N . TYR A 1 181 ? 0.104 -7.859 -7.110 1.00 47.41 181 TYR A N 1
ATOM 1355 C CA . TYR A 1 181 ? 0.346 -7.038 -8.311 1.00 47.41 181 TYR A CA 1
ATOM 1356 C C . TYR A 1 181 ? 1.383 -7.652 -9.273 1.00 47.41 181 TYR A C 1
ATOM 1358 O O . TYR A 1 181 ? 1.665 -7.132 -10.349 1.00 47.41 181 TYR A O 1
ATOM 1366 N N . ALA A 1 182 ? 1.915 -8.825 -8.931 1.00 40.91 182 ALA A N 1
ATOM 1367 C CA . ALA A 1 182 ? 2.937 -9.537 -9.678 1.00 40.91 182 AL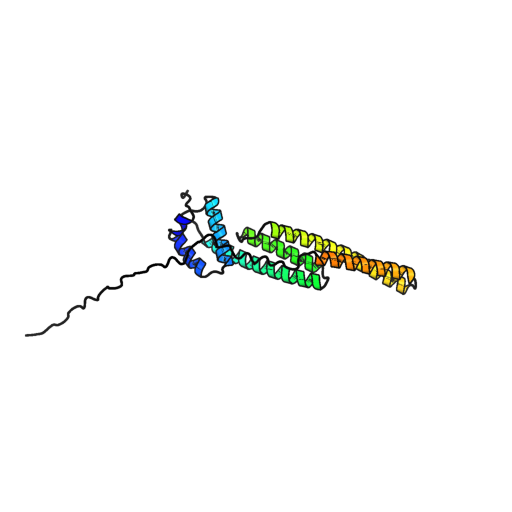A A CA 1
ATOM 1368 C C . ALA A 1 182 ? 2.484 -10.931 -10.157 1.00 40.91 182 ALA A C 1
ATOM 1370 O O . ALA A 1 182 ? 3.171 -11.926 -9.939 1.00 40.91 182 ALA A O 1
ATOM 1371 N N . ASP A 1 183 ? 1.355 -11.021 -10.865 1.00 40.09 183 ASP A N 1
ATOM 1372 C CA . ASP A 1 183 ? 1.220 -12.043 -11.921 1.00 40.09 183 ASP A CA 1
ATOM 1373 C C . ASP A 1 183 ? 0.783 -11.411 -13.245 1.00 40.09 183 ASP A C 1
ATOM 1375 O O . ASP A 1 183 ? -0.045 -11.935 -13.988 1.00 40.09 183 ASP A O 1
ATOM 1379 N N . GLN A 1 184 ? 1.387 -10.273 -13.592 1.00 41.34 184 GLN A N 1
ATOM 1380 C CA . GLN A 1 184 ? 1.585 -9.986 -15.003 1.00 41.34 184 GLN A CA 1
ATOM 1381 C C . GLN A 1 184 ? 2.731 -10.873 -15.490 1.00 41.34 184 GLN A C 1
ATOM 1383 O O . GLN A 1 184 ? 3.862 -10.428 -15.686 1.00 41.34 184 GLN A O 1
ATOM 1388 N N . THR A 1 185 ? 2.440 -12.162 -15.716 1.00 37.47 185 THR A N 1
ATOM 1389 C CA . THR A 1 185 ? 3.167 -12.873 -16.764 1.00 37.47 185 THR A CA 1
ATOM 1390 C C . THR A 1 185 ? 3.039 -11.988 -17.988 1.00 37.47 185 THR A C 1
ATOM 1392 O O . THR A 1 185 ? 1.946 -11.876 -18.547 1.00 37.47 185 THR A O 1
ATOM 1395 N N . VAL A 1 186 ? 4.120 -11.302 -18.356 1.00 42.22 186 VAL A N 1
ATOM 1396 C CA . VAL A 1 186 ? 4.213 -10.595 -19.625 1.00 42.22 186 VAL A CA 1
ATOM 1397 C C . VAL A 1 186 ? 3.676 -11.568 -20.664 1.00 42.22 186 VAL A C 1
ATOM 1399 O O . VAL A 1 186 ? 4.241 -12.655 -20.846 1.00 42.22 186 VAL A O 1
ATOM 1402 N N . ASP A 1 187 ? 2.542 -11.235 -21.281 1.00 38.81 187 ASP A N 1
ATOM 1403 C CA . ASP A 1 187 ? 2.011 -12.009 -22.390 1.00 38.81 187 ASP A CA 1
ATOM 1404 C C . ASP A 1 187 ? 2.961 -11.796 -23.571 1.00 38.81 187 ASP A C 1
ATOM 1406 O O . ASP A 1 187 ? 2.744 -10.989 -24.469 1.00 38.81 187 ASP A O 1
ATOM 1410 N N . THR A 1 188 ? 4.073 -12.527 -23.541 1.00 41.47 188 THR A N 1
ATOM 1411 C CA . THR A 1 188 ? 5.085 -12.596 -24.594 1.00 41.47 188 THR A CA 1
ATOM 1412 C C . THR A 1 188 ? 4.562 -13.345 -25.827 1.00 41.47 188 THR A C 1
ATOM 1414 O O . THR A 1 188 ? 5.344 -13.699 -26.711 1.00 41.47 188 THR A O 1
ATOM 1417 N N . SER A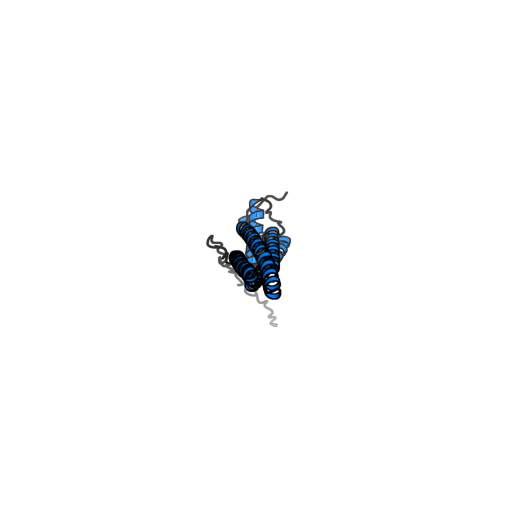 1 189 ? 3.247 -13.602 -25.940 1.00 41.06 189 SER A N 1
ATOM 1418 C CA . SER A 1 189 ? 2.664 -14.256 -27.116 1.00 41.06 189 SER A CA 1
ATOM 1419 C C . SER A 1 189 ? 2.805 -13.440 -28.406 1.00 41.06 189 SER A C 1
ATOM 1421 O O . SER A 1 189 ? 2.696 -14.013 -29.495 1.00 41.06 189 SER A O 1
ATOM 1423 N N . SER A 1 190 ? 3.161 -12.153 -28.334 1.00 37.78 190 SER A N 1
ATOM 1424 C CA . SER A 1 190 ? 3.724 -11.398 -29.459 1.00 37.78 190 SER A CA 1
ATOM 1425 C C . SER A 1 190 ? 5.216 -11.718 -29.647 1.00 37.78 190 SER A C 1
ATOM 1427 O O . SER A 1 190 ? 6.088 -10.882 -29.459 1.00 37.78 190 SER A O 1
ATOM 1429 N N . THR A 1 191 ? 5.493 -12.964 -30.043 1.00 40.88 191 THR A N 1
ATOM 1430 C CA . THR A 1 191 ? 6.751 -13.494 -30.611 1.00 40.88 191 THR A CA 1
ATOM 1431 C C . THR A 1 191 ? 7.870 -12.470 -30.863 1.00 40.88 191 THR A C 1
ATOM 1433 O O . THR A 1 191 ? 8.039 -11.998 -31.989 1.00 40.88 191 THR A O 1
ATOM 1436 N N . PHE A 1 192 ? 8.707 -12.222 -29.855 1.00 40.56 192 PHE A N 1
ATOM 1437 C CA . PHE A 1 192 ? 10.118 -11.930 -30.087 1.00 40.56 192 PHE A CA 1
ATOM 1438 C C . PHE A 1 192 ? 10.890 -13.238 -29.897 1.00 40.56 192 PHE A C 1
ATOM 1440 O O . PHE A 1 192 ? 11.118 -13.706 -28.783 1.00 40.56 192 PHE A O 1
ATOM 1447 N N . ASP A 1 193 ? 11.220 -13.886 -31.014 1.00 35.62 193 ASP A N 1
ATOM 1448 C CA . ASP A 1 193 ? 12.016 -15.112 -31.037 1.00 35.62 193 ASP A CA 1
ATOM 1449 C C . ASP A 1 193 ? 13.500 -14.772 -30.822 1.00 35.62 193 ASP A C 1
ATOM 1451 O O . ASP A 1 193 ? 14.298 -14.714 -31.757 1.00 35.62 193 ASP A O 1
ATOM 1455 N N . ALA A 1 194 ? 13.880 -14.560 -29.560 1.00 37.31 194 ALA A N 1
ATOM 1456 C CA . ALA A 1 194 ? 15.277 -14.416 -29.143 1.00 37.31 194 ALA A CA 1
ATOM 1457 C C . ALA A 1 194 ? 16.084 -15.731 -29.264 1.00 37.31 194 ALA A C 1
ATOM 1459 O O . ALA A 1 194 ? 17.264 -15.771 -28.917 1.00 37.31 194 ALA A O 1
ATOM 1460 N N . THR A 1 195 ? 15.475 -16.819 -29.761 1.00 37.19 195 THR A N 1
ATOM 1461 C CA . THR A 1 195 ? 16.158 -18.090 -30.036 1.00 37.19 195 THR A CA 1
ATOM 1462 C C . THR A 1 195 ? 16.555 -18.266 -31.496 1.00 37.19 195 THR A C 1
ATOM 1464 O O . THR A 1 195 ? 17.066 -19.338 -31.844 1.00 37.19 195 THR A O 1
ATOM 1467 N N . ALA A 1 196 ? 16.426 -17.218 -32.327 1.00 36.25 196 ALA A N 1
ATOM 1468 C CA . ALA A 1 196 ? 17.127 -17.113 -33.603 1.00 36.25 196 ALA A CA 1
ATOM 1469 C C . ALA A 1 196 ? 18.630 -17.234 -33.334 1.00 36.25 196 ALA A C 1
ATOM 1471 O O . ALA A 1 196 ? 19.347 -16.287 -33.018 1.00 36.25 196 ALA A O 1
ATOM 1472 N N . THR A 1 197 ? 19.065 -18.483 -33.367 1.00 36.41 197 THR A N 1
ATOM 1473 C CA . THR A 1 197 ? 20.371 -18.944 -32.963 1.00 36.41 197 THR A CA 1
ATOM 1474 C C . THR A 1 197 ? 21.354 -18.159 -33.801 1.00 36.41 197 THR A C 1
ATOM 1476 O O . THR A 1 197 ? 21.288 -18.205 -35.030 1.00 36.41 197 THR A O 1
ATOM 1479 N N . VAL A 1 198 ? 22.240 -17.414 -33.147 1.00 37.00 198 VAL A N 1
ATOM 1480 C CA . VAL A 1 198 ? 23.433 -16.895 -33.799 1.00 37.00 198 VAL A CA 1
ATOM 1481 C C . VAL A 1 198 ? 24.133 -18.110 -34.406 1.00 37.00 198 VAL A C 1
ATOM 1483 O O . VAL A 1 198 ? 24.790 -18.877 -33.699 1.00 37.00 198 VAL A O 1
ATOM 1486 N N . ASP A 1 199 ? 23.952 -18.313 -35.712 1.00 34.81 199 ASP A N 1
ATOM 1487 C CA . ASP A 1 199 ? 24.741 -19.236 -36.516 1.00 34.81 199 ASP A CA 1
ATOM 1488 C C . ASP A 1 199 ? 26.146 -18.640 -36.596 1.00 34.81 199 ASP A C 1
ATOM 1490 O O . ASP A 1 199 ? 26.563 -17.999 -37.559 1.00 34.81 199 ASP A O 1
ATOM 1494 N N . THR A 1 200 ? 26.875 -18.794 -35.496 1.00 37.56 200 THR A N 1
ATOM 1495 C CA . THR A 1 200 ? 28.316 -18.615 -35.434 1.00 37.56 200 THR A CA 1
ATOM 1496 C C . THR A 1 200 ? 28.948 -19.835 -36.088 1.00 37.56 200 THR A C 1
ATOM 1498 O O . THR A 1 200 ? 29.715 -20.577 -35.475 1.00 37.56 200 THR A O 1
ATOM 1501 N N . SER A 1 201 ? 28.705 -20.016 -37.387 1.00 36.41 201 SER A N 1
ATOM 1502 C CA . SER A 1 201 ? 29.643 -20.719 -38.252 1.00 36.41 201 SER A CA 1
ATOM 1503 C C . SER A 1 201 ? 30.887 -19.836 -38.410 1.00 36.41 201 SER A C 1
ATOM 1505 O O . SER A 1 201 ? 31.182 -19.296 -39.477 1.00 36.41 201 SER A O 1
ATOM 1507 N N . VAL A 1 202 ? 31.618 -19.638 -37.311 1.00 42.88 202 VAL A N 1
ATOM 1508 C CA . VAL A 1 202 ? 32.992 -19.161 -37.365 1.00 42.88 202 VAL A CA 1
ATOM 1509 C C . VAL A 1 202 ? 33.784 -20.314 -37.965 1.00 42.88 202 VAL A C 1
ATOM 1511 O O . VAL A 1 202 ? 34.163 -21.265 -37.280 1.00 42.88 202 VAL A O 1
ATOM 1514 N N . ASP A 1 203 ? 33.988 -20.240 -39.277 1.00 42.81 203 ASP A N 1
ATOM 1515 C CA . ASP A 1 203 ? 34.953 -21.060 -39.993 1.00 42.81 203 ASP A CA 1
ATOM 1516 C C . ASP A 1 203 ? 36.350 -20.761 -39.428 1.00 42.81 203 ASP A C 1
ATOM 1518 O O . ASP A 1 203 ? 37.046 -19.827 -39.821 1.00 42.81 203 ASP A O 1
ATOM 1522 N N . THR A 1 204 ? 36.735 -21.545 -38.426 1.00 40.69 204 THR A N 1
ATOM 1523 C CA . THR A 1 204 ? 38.047 -21.512 -37.777 1.00 40.69 204 THR A CA 1
ATOM 1524 C C . THR A 1 204 ? 39.042 -22.446 -38.467 1.00 40.69 204 THR A C 1
ATOM 1526 O O . THR A 1 204 ? 40.033 -22.852 -37.861 1.00 40.69 204 THR A O 1
ATOM 1529 N N . SER A 1 205 ? 38.866 -22.766 -39.755 1.00 41.12 205 SER A N 1
ATOM 1530 C CA . SER A 1 205 ? 39.864 -23.532 -40.513 1.00 41.12 205 SER A CA 1
ATOM 1531 C C . SER A 1 205 ? 41.048 -22.673 -40.996 1.00 41.12 205 SER A C 1
ATOM 1533 O O . SER A 1 205 ? 41.542 -22.797 -42.116 1.00 41.12 205 SER A O 1
ATOM 1535 N N . ALA A 1 206 ? 41.607 -21.849 -40.102 1.00 42.53 206 ALA A N 1
ATOM 1536 C CA . ALA A 1 206 ? 42.957 -21.319 -40.255 1.00 42.53 206 ALA A CA 1
ATOM 1537 C C . ALA A 1 206 ? 43.961 -22.460 -40.013 1.00 42.53 206 ALA A C 1
ATOM 1539 O O . ALA A 1 206 ? 44.495 -22.649 -38.921 1.00 42.53 206 ALA A O 1
ATOM 1540 N N . SER A 1 207 ? 44.195 -23.263 -41.051 1.00 40.91 207 SER A N 1
ATOM 1541 C CA . SER A 1 207 ? 45.250 -24.271 -41.049 1.00 40.91 207 SER A CA 1
ATOM 1542 C C . SER A 1 207 ? 46.606 -23.573 -40.978 1.00 40.91 207 SER A C 1
ATOM 1544 O O . SER A 1 207 ? 47.044 -22.912 -41.918 1.00 40.91 207 SER A O 1
ATOM 1546 N N . TYR A 1 208 ? 47.244 -23.717 -39.823 1.00 42.28 208 TYR A N 1
ATOM 1547 C CA . TYR A 1 208 ? 48.596 -23.289 -39.505 1.00 42.28 208 TYR A CA 1
ATOM 1548 C C . TYR A 1 208 ? 49.580 -23.616 -40.639 1.00 42.28 208 TYR A C 1
ATOM 1550 O O . TYR A 1 208 ? 49.908 -24.774 -40.892 1.00 42.28 208 TYR A O 1
ATOM 1558 N N . SER A 1 209 ? 50.089 -22.574 -41.300 1.00 40.81 209 SER A N 1
ATOM 1559 C CA . SER A 1 209 ? 51.275 -22.648 -42.153 1.00 40.81 209 SER A CA 1
ATOM 1560 C C . SER A 1 209 ? 52.491 -22.898 -41.260 1.00 40.81 209 SER A C 1
ATOM 1562 O O . SER A 1 209 ? 53.082 -21.963 -40.720 1.00 40.81 209 SER A O 1
ATOM 1564 N N . SER A 1 210 ? 52.859 -24.164 -41.082 1.00 44.38 210 SER A N 1
ATOM 1565 C CA . SER A 1 210 ? 54.127 -24.560 -40.475 1.00 44.38 210 SER A CA 1
ATOM 1566 C C . SER A 1 210 ? 55.287 -23.990 -41.292 1.00 44.38 210 SER A C 1
ATOM 1568 O O . SER A 1 210 ? 55.508 -24.381 -42.436 1.00 44.38 210 SER A O 1
ATOM 1570 N N . ILE A 1 211 ? 56.009 -23.049 -40.688 1.00 47.56 211 ILE A N 1
ATOM 1571 C CA . ILE A 1 211 ? 57.305 -22.563 -41.156 1.00 47.56 211 ILE A CA 1
ATOM 1572 C C . ILE A 1 211 ? 58.260 -23.764 -41.202 1.00 47.56 211 ILE A C 1
ATOM 1574 O O . ILE A 1 211 ? 58.545 -24.381 -40.176 1.00 47.56 211 ILE A O 1
ATOM 1578 N N . ASP A 1 212 ? 58.723 -24.100 -42.403 1.00 43.41 212 ASP A N 1
ATOM 1579 C CA . ASP A 1 212 ? 59.748 -25.108 -42.654 1.00 43.41 212 ASP A CA 1
ATOM 1580 C C . ASP A 1 212 ? 61.125 -24.524 -42.301 1.00 43.41 212 ASP A C 1
ATOM 1582 O O . ASP A 1 212 ? 61.659 -23.661 -42.999 1.00 43.41 212 ASP A O 1
ATOM 1586 N N . THR A 1 213 ? 61.695 -24.970 -41.183 1.00 49.19 213 THR A N 1
ATOM 1587 C CA . THR A 1 213 ? 63.118 -24.793 -40.871 1.00 49.19 213 THR A CA 1
ATOM 1588 C C . THR A 1 213 ? 63.797 -26.152 -40.865 1.00 49.19 213 THR A C 1
ATOM 1590 O O . THR A 1 213 ? 64.037 -26.737 -39.808 1.00 49.19 213 THR A O 1
ATOM 1593 N N . SER A 1 214 ? 64.136 -26.648 -42.052 1.00 48.97 214 SER A N 1
ATOM 1594 C CA . SER A 1 214 ? 65.083 -27.745 -42.224 1.00 48.97 214 SER A CA 1
ATOM 1595 C C . SER A 1 214 ? 66.282 -27.293 -43.070 1.00 48.97 214 SER A C 1
ATOM 1597 O O . SER A 1 214 ? 66.368 -27.491 -44.276 1.00 48.97 214 SER A O 1
ATOM 1599 N N . THR A 1 215 ? 67.267 -26.673 -42.414 1.00 45.81 215 THR A N 1
ATOM 1600 C CA . THR A 1 215 ? 68.639 -26.605 -42.935 1.00 45.81 215 THR A CA 1
ATOM 1601 C C . THR A 1 215 ? 69.248 -28.003 -42.887 1.00 45.81 215 THR A C 1
ATOM 1603 O O . THR A 1 215 ? 69.576 -28.484 -41.803 1.00 45.81 215 THR A O 1
ATOM 1606 N N . THR A 1 216 ? 69.416 -28.638 -44.048 1.00 41.25 216 THR A N 1
ATOM 1607 C CA . THR A 1 216 ? 70.306 -29.797 -44.210 1.00 41.25 216 THR A CA 1
ATOM 1608 C C . THR A 1 216 ? 71.521 -29.379 -45.027 1.00 41.25 216 THR A C 1
ATOM 1610 O O . THR A 1 216 ? 71.405 -28.897 -46.150 1.00 41.25 216 THR A O 1
ATOM 1613 N N . THR A 1 217 ? 72.672 -29.535 -44.387 1.00 40.16 217 THR A N 1
ATOM 1614 C CA . THR A 1 217 ? 74.036 -29.364 -44.882 1.00 40.16 217 THR A CA 1
ATOM 1615 C C . THR A 1 217 ? 74.394 -30.454 -45.898 1.00 40.16 217 THR A C 1
ATOM 1617 O O . THR A 1 217 ? 74.172 -31.631 -45.615 1.00 40.16 217 THR A O 1
ATOM 1620 N N . GLU A 1 218 ? 75.025 -30.071 -47.009 1.00 35.88 218 GLU A N 1
ATOM 1621 C CA . GLU A 1 218 ? 76.043 -30.876 -47.710 1.00 35.88 218 GLU A CA 1
ATOM 1622 C C . GLU A 1 218 ? 77.383 -30.135 -47.655 1.00 35.88 218 GLU A C 1
ATOM 1624 O O . GLU A 1 218 ? 77.370 -28.887 -47.787 1.00 35.88 218 GLU A O 1
#

pLDDT: mean 77.21, std 18.54, range [34.81, 97.0]

Foldseek 3Di:
DAFQDAPVVLCVAPNVVVVVVVLVPDDPQLNVLLVQVQVVCNVVSVHHSPDDCPLLSVLSVLLVVLLVLLQVLLQQLLVCLVVLVLVSNLVSLVSSLVSLVSNVVSSGDDDPVNSVLSVLLNVLSVLLVVLQVQLVVLQVVLVVCVVVVNNVSSVVSNVSSVVSNVSSSVSSPSNDSPPDSPPPPPPCVVDPPPVPPPPPPVVPPPPDPPDDDDDDDD

Mean predicted aligned error: 12.99 Å